Protein AF-A0A7W1AJ78-F1 (afdb_monomer)

Structure (mmCIF, N/CA/C/O backbone):
data_AF-A0A7W1AJ78-F1
#
_entry.id   AF-A0A7W1AJ78-F1
#
loop_
_atom_site.group_PDB
_atom_site.id
_atom_site.type_symbol
_atom_site.label_atom_id
_atom_site.label_alt_id
_atom_site.label_comp_id
_atom_site.label_asym_id
_atom_site.label_entity_id
_atom_site.label_seq_id
_atom_site.pdbx_PDB_ins_code
_atom_site.Cartn_x
_atom_site.Cartn_y
_atom_site.Cartn_z
_atom_site.occupancy
_atom_site.B_iso_or_equiv
_atom_site.auth_seq_id
_atom_site.auth_comp_id
_atom_site.auth_asym_id
_atom_site.auth_atom_id
_atom_site.pdbx_PDB_model_num
ATOM 1 N N . THR A 1 1 ? 7.512 -18.074 -8.100 1.00 78.12 1 THR A N 1
ATOM 2 C CA . THR A 1 1 ? 8.009 -16.752 -8.538 1.00 78.12 1 THR A CA 1
ATOM 3 C C . THR A 1 1 ? 7.103 -15.709 -7.925 1.00 78.12 1 THR A C 1
ATOM 5 O O . THR A 1 1 ? 5.966 -16.051 -7.649 1.00 78.12 1 THR A O 1
ATOM 8 N N . THR A 1 2 ? 7.621 -14.518 -7.639 1.00 89.88 2 THR A N 1
ATOM 9 C CA . THR A 1 2 ? 6.901 -13.396 -7.020 1.00 89.88 2 THR A CA 1
ATOM 10 C C . THR A 1 2 ? 6.863 -12.200 -7.980 1.00 89.88 2 THR A C 1
ATOM 12 O O . THR A 1 2 ? 7.619 -12.184 -8.961 1.00 89.88 2 THR A O 1
ATOM 15 N N . LEU A 1 3 ? 5.978 -11.237 -7.741 1.00 92.62 3 LEU A N 1
ATOM 16 C CA . LEU A 1 3 ? 5.822 -10.007 -8.510 1.00 92.62 3 LEU A CA 1
ATOM 17 C C . LEU A 1 3 ? 6.475 -8.816 -7.798 1.00 92.62 3 LEU A C 1
ATOM 19 O O . LEU A 1 3 ? 6.462 -8.721 -6.571 1.00 92.62 3 LEU A O 1
ATOM 23 N N . SER A 1 4 ? 6.980 -7.849 -8.570 1.00 91.38 4 SER A N 1
ATOM 24 C CA . SER A 1 4 ? 7.170 -6.497 -8.032 1.00 91.38 4 SER A CA 1
ATOM 25 C C . SER A 1 4 ? 5.816 -5.902 -7.625 1.00 91.38 4 SER A C 1
ATOM 27 O O . SER A 1 4 ? 4.767 -6.309 -8.122 1.00 91.38 4 SER A O 1
ATOM 29 N N . TRP A 1 5 ? 5.817 -4.897 -6.748 1.00 88.50 5 TRP A N 1
ATOM 30 C CA . TRP A 1 5 ? 4.584 -4.292 -6.222 1.00 88.50 5 TRP A CA 1
ATOM 31 C C . TRP A 1 5 ? 3.672 -3.672 -7.301 1.00 88.50 5 TRP A C 1
ATOM 33 O O . TRP A 1 5 ? 2.467 -3.547 -7.109 1.00 88.50 5 TRP A O 1
ATOM 43 N N . ASP A 1 6 ? 4.228 -3.298 -8.451 1.00 89.81 6 ASP A N 1
ATOM 44 C CA . ASP A 1 6 ? 3.511 -2.794 -9.630 1.00 89.81 6 ASP A CA 1
ATOM 45 C C . ASP A 1 6 ? 3.337 -3.854 -10.734 1.00 89.81 6 ASP A C 1
ATOM 47 O O . ASP A 1 6 ? 2.937 -3.539 -11.856 1.00 89.81 6 ASP A O 1
ATOM 51 N N . ALA A 1 7 ? 3.680 -5.110 -10.428 1.00 91.88 7 ALA A N 1
ATOM 52 C CA . ALA A 1 7 ? 3.674 -6.272 -11.314 1.00 91.88 7 ALA A CA 1
ATOM 53 C C . ALA A 1 7 ? 4.441 -6.105 -12.636 1.00 91.88 7 ALA A C 1
ATOM 55 O O . ALA A 1 7 ? 4.260 -6.902 -13.571 1.00 91.88 7 ALA A O 1
ATOM 56 N N . SER A 1 8 ? 5.295 -5.083 -12.712 1.00 91.00 8 SER A N 1
ATOM 57 C CA . SER A 1 8 ? 6.104 -4.790 -13.887 1.00 91.00 8 SER A CA 1
ATOM 58 C C . SER A 1 8 ? 7.299 -5.729 -14.040 1.00 91.00 8 SER A C 1
ATOM 60 O O . SER A 1 8 ? 7.863 -5.840 -15.125 1.00 91.00 8 SER A O 1
ATOM 62 N N . GLN A 1 9 ? 7.634 -6.466 -12.983 1.00 90.00 9 GLN A N 1
ATOM 63 C CA . GLN A 1 9 ? 8.657 -7.503 -12.961 1.00 90.00 9 GLN A CA 1
ATOM 64 C C . GLN A 1 9 ? 8.113 -8.772 -12.303 1.00 90.00 9 GLN A C 1
ATOM 66 O O . GLN A 1 9 ? 7.163 -8.744 -11.511 1.00 90.00 9 GLN A O 1
ATOM 71 N N . GLN A 1 10 ? 8.712 -9.909 -12.652 1.00 90.88 10 GLN A N 1
ATOM 72 C CA . GLN A 1 10 ? 8.381 -11.206 -12.074 1.00 90.88 10 GLN A CA 1
ATOM 73 C C . GLN A 1 10 ? 9.622 -12.089 -12.016 1.00 90.88 10 GLN A C 1
ATOM 75 O O . GLN A 1 10 ? 10.324 -12.262 -13.011 1.00 90.88 10 GLN A O 1
ATOM 80 N N . GLY A 1 11 ? 9.847 -12.729 -10.875 1.00 90.50 11 GLY A N 1
ATOM 81 C CA . GLY A 1 11 ? 11.012 -13.582 -10.710 1.00 90.50 11 GLY A CA 1
ATOM 82 C C . GLY A 1 11 ? 11.130 -14.161 -9.312 1.00 90.50 11 GLY A C 1
ATOM 83 O O . GLY A 1 11 ? 10.217 -14.046 -8.496 1.00 90.50 11 GLY A O 1
ATOM 84 N N . PRO A 1 12 ? 12.219 -14.869 -9.016 1.00 91.31 12 PRO A N 1
ATOM 85 C CA . PRO A 1 12 ? 12.582 -15.140 -7.637 1.00 91.31 12 PRO A CA 1
ATOM 86 C C . PRO A 1 12 ? 13.018 -13.826 -6.945 1.00 91.31 12 PRO A C 1
ATOM 88 O O . PRO A 1 12 ? 13.466 -12.883 -7.595 1.00 91.31 12 PRO A O 1
ATOM 91 N N . ILE A 1 13 ? 12.831 -13.732 -5.624 1.00 90.25 13 ILE A N 1
ATOM 92 C CA . ILE A 1 13 ? 13.063 -12.494 -4.846 1.00 90.25 13 ILE A CA 1
ATOM 93 C C . ILE A 1 13 ? 14.510 -11.978 -4.927 1.00 90.25 13 ILE A C 1
ATOM 95 O O . ILE A 1 13 ? 14.740 -10.782 -4.829 1.00 90.25 13 ILE A O 1
ATOM 99 N N . ASP A 1 14 ? 15.484 -12.863 -5.130 1.00 92.19 14 ASP A N 1
ATOM 100 C CA . ASP A 1 14 ? 16.887 -12.510 -5.359 1.00 92.19 14 ASP A CA 1
ATOM 101 C C . ASP A 1 14 ? 17.083 -11.691 -6.640 1.00 92.19 14 ASP A C 1
ATOM 103 O O . ASP A 1 14 ? 17.902 -10.778 -6.640 1.00 92.19 14 ASP A O 1
ATOM 107 N N . LEU A 1 15 ? 16.308 -11.963 -7.693 1.00 90.25 15 LEU A N 1
ATOM 108 C CA . LEU A 1 15 ? 16.315 -11.158 -8.914 1.00 90.25 15 LEU A CA 1
ATOM 109 C C . LEU A 1 15 ? 15.597 -9.819 -8.712 1.00 90.25 15 LEU A C 1
ATOM 111 O O . LEU A 1 15 ? 16.158 -8.786 -9.059 1.00 90.25 15 LEU A O 1
ATOM 115 N N . LEU A 1 16 ? 14.416 -9.812 -8.085 1.00 91.94 16 LEU A N 1
ATOM 116 C CA . LEU A 1 16 ? 13.680 -8.560 -7.839 1.00 91.94 16 LEU A CA 1
ATOM 117 C C . LEU A 1 16 ? 14.477 -7.576 -6.969 1.00 91.94 16 LEU A C 1
ATOM 119 O O . LEU A 1 16 ? 14.416 -6.366 -7.164 1.00 91.94 16 LEU A O 1
ATOM 123 N N . VAL A 1 17 ? 15.255 -8.096 -6.020 1.00 92.19 17 VAL A N 1
ATOM 124 C CA . VAL A 1 17 ? 16.180 -7.302 -5.206 1.00 92.19 17 VAL A CA 1
ATOM 125 C C . VAL A 1 17 ? 17.282 -6.662 -6.058 1.00 92.19 17 VAL A C 1
ATOM 127 O O . VAL A 1 17 ? 17.593 -5.489 -5.871 1.00 92.19 17 VAL A O 1
ATOM 130 N N . VAL A 1 18 ? 17.868 -7.405 -6.999 1.00 92.56 18 VAL A N 1
ATOM 131 C CA . VAL A 1 18 ? 18.884 -6.870 -7.920 1.00 92.56 18 VAL A CA 1
ATOM 132 C C . VAL A 1 18 ? 18.285 -5.782 -8.815 1.00 92.56 18 VAL A C 1
ATOM 134 O O . VAL A 1 18 ? 18.902 -4.740 -9.027 1.00 92.56 18 VAL A O 1
ATOM 137 N N . GLU A 1 19 ? 17.070 -5.993 -9.317 1.00 89.44 19 GLU A N 1
ATOM 138 C CA . GLU A 1 19 ? 16.372 -5.001 -10.137 1.00 89.44 19 GLU A CA 1
ATOM 139 C C . GLU A 1 19 ? 16.054 -3.722 -9.349 1.00 89.44 19 GLU A C 1
ATOM 141 O O . GLU A 1 19 ? 16.226 -2.620 -9.875 1.00 89.44 19 GLU A O 1
ATOM 146 N N . ALA A 1 20 ? 15.649 -3.847 -8.081 1.00 90.25 20 ALA A N 1
ATOM 147 C CA . ALA A 1 20 ? 15.437 -2.707 -7.193 1.00 90.25 20 ALA A CA 1
ATOM 148 C C . ALA A 1 20 ? 16.734 -1.912 -6.956 1.00 90.25 20 ALA A C 1
ATOM 150 O O . ALA A 1 20 ? 16.714 -0.681 -6.995 1.00 90.25 20 ALA A O 1
ATOM 151 N N . ASP A 1 21 ? 17.866 -2.596 -6.785 1.00 92.62 21 ASP A N 1
ATOM 152 C CA . ASP A 1 21 ? 19.184 -1.967 -6.666 1.00 92.62 21 ASP A CA 1
ATOM 153 C C . ASP A 1 21 ? 19.554 -1.183 -7.936 1.00 92.62 21 ASP A C 1
ATOM 155 O O . ASP A 1 21 ? 20.010 -0.040 -7.850 1.00 92.62 21 ASP A O 1
ATOM 159 N N . ILE A 1 22 ? 19.311 -1.752 -9.122 1.00 90.69 22 ILE A N 1
ATOM 160 C CA . ILE A 1 22 ? 19.529 -1.060 -10.404 1.00 90.69 22 ILE A CA 1
ATOM 161 C C . ILE A 1 22 ? 18.641 0.186 -10.495 1.00 90.69 22 ILE A C 1
ATOM 163 O O . ILE A 1 22 ? 19.125 1.261 -10.852 1.00 90.69 22 ILE A O 1
ATOM 167 N N . ALA A 1 23 ? 17.363 0.074 -10.119 1.00 86.31 23 ALA A N 1
ATOM 168 C CA . ALA A 1 23 ? 16.440 1.208 -10.086 1.00 86.31 23 ALA A CA 1
ATOM 169 C C . ALA A 1 23 ? 16.883 2.300 -9.092 1.00 86.31 23 ALA A C 1
ATOM 171 O O . ALA A 1 23 ? 16.665 3.485 -9.343 1.00 86.31 23 ALA A O 1
ATOM 172 N N . ALA A 1 24 ? 17.555 1.919 -8.002 1.00 89.62 24 ALA A N 1
ATOM 173 C CA . ALA A 1 24 ? 18.171 2.828 -7.036 1.00 89.62 24 ALA A CA 1
ATOM 174 C C . ALA A 1 24 ? 19.546 3.377 -7.481 1.00 89.62 24 ALA A C 1
ATOM 176 O O . ALA A 1 24 ? 20.160 4.163 -6.758 1.00 89.62 24 ALA A O 1
ATOM 177 N N . GLY A 1 25 ? 20.029 3.005 -8.672 1.00 91.50 25 GLY A N 1
ATOM 178 C CA . GLY A 1 25 ? 21.251 3.534 -9.282 1.00 91.50 25 GLY A CA 1
ATOM 179 C C . GLY A 1 25 ? 22.499 2.664 -9.110 1.00 91.50 25 GLY A C 1
ATOM 180 O O . GLY A 1 25 ? 23.604 3.114 -9.432 1.00 91.50 25 GLY A O 1
ATOM 181 N N . VAL A 1 26 ? 22.370 1.425 -8.624 1.00 93.75 26 VAL A N 1
ATOM 182 C CA . VAL A 1 26 ? 23.490 0.475 -8.592 1.00 93.75 26 VAL A CA 1
ATOM 183 C C . VAL A 1 26 ? 23.889 0.104 -10.020 1.00 93.75 26 VAL A C 1
ATOM 185 O O . VAL A 1 26 ? 23.066 -0.249 -10.861 1.00 93.75 26 VAL A O 1
ATOM 188 N N . ARG A 1 27 ? 25.193 0.171 -10.300 1.00 93.12 27 ARG A N 1
ATOM 189 C CA . ARG A 1 27 ? 25.747 -0.176 -11.613 1.00 93.12 27 ARG A CA 1
ATOM 190 C C . ARG A 1 27 ? 25.873 -1.685 -11.783 1.00 93.12 27 ARG A C 1
ATOM 192 O O . ARG A 1 27 ? 26.334 -2.380 -10.876 1.00 93.12 27 ARG A O 1
ATOM 199 N N . ILE A 1 28 ? 25.577 -2.172 -12.981 1.00 92.56 28 ILE A N 1
ATOM 200 C CA . ILE A 1 28 ? 25.594 -3.603 -13.309 1.00 92.56 28 ILE A CA 1
ATOM 201 C C . ILE A 1 28 ? 26.990 -4.213 -13.121 1.00 92.56 28 ILE A C 1
ATOM 203 O O . ILE A 1 28 ? 27.117 -5.309 -12.585 1.00 92.56 28 ILE A O 1
ATOM 207 N N . GLU A 1 29 ? 28.065 -3.488 -13.447 1.00 93.75 29 GLU A N 1
ATOM 208 C CA . GLU A 1 29 ? 29.439 -3.979 -13.255 1.00 93.75 29 GLU A CA 1
ATOM 209 C C . GLU A 1 29 ? 29.782 -4.211 -11.778 1.00 93.75 29 GLU A C 1
ATOM 211 O O . GLU A 1 29 ? 30.695 -4.976 -11.457 1.00 93.75 29 GLU A O 1
ATOM 216 N N . TRP A 1 30 ? 29.093 -3.521 -10.863 1.00 95.44 30 TRP A N 1
ATOM 217 C CA . TRP A 1 30 ? 29.239 -3.779 -9.438 1.00 95.44 30 TRP A CA 1
ATOM 218 C C . TRP A 1 30 ? 28.555 -5.095 -9.066 1.00 95.44 30 TRP A C 1
ATOM 220 O O . TRP A 1 30 ? 29.181 -5.912 -8.396 1.00 95.44 30 TRP A O 1
ATOM 230 N N . LEU A 1 31 ? 27.336 -5.342 -9.553 1.00 93.75 31 LEU A N 1
ATOM 231 C CA . LEU A 1 31 ? 26.589 -6.581 -9.299 1.00 93.75 31 LEU A CA 1
ATOM 232 C C . LEU A 1 31 ? 27.329 -7.819 -9.823 1.00 93.75 31 LEU A C 1
ATOM 234 O O . LEU A 1 31 ? 27.406 -8.828 -9.129 1.00 93.75 31 LEU A O 1
ATOM 238 N N . GLU A 1 32 ? 27.989 -7.715 -10.978 1.00 92.88 32 GLU A N 1
ATOM 239 C CA . GLU A 1 32 ? 28.826 -8.796 -11.522 1.00 92.88 32 GLU A CA 1
ATOM 240 C C . GLU A 1 32 ? 30.003 -9.174 -10.619 1.00 92.88 32 GLU A C 1
ATOM 242 O O . GLU A 1 32 ? 30.406 -10.336 -10.557 1.00 92.88 32 GLU A O 1
ATOM 247 N N . LYS A 1 33 ? 30.558 -8.196 -9.898 1.00 96.56 33 LYS A N 1
ATOM 248 C CA . LYS A 1 33 ? 31.624 -8.421 -8.913 1.00 96.56 33 LYS A CA 1
ATOM 249 C C . LYS A 1 33 ? 31.083 -8.893 -7.560 1.00 96.56 33 LYS A C 1
ATOM 251 O O . LYS A 1 33 ? 31.868 -9.353 -6.734 1.00 96.56 33 LYS A O 1
ATOM 256 N N . HIS A 1 34 ? 29.771 -8.799 -7.340 1.00 96.12 34 HIS A N 1
ATOM 257 C CA . HIS A 1 34 ? 29.090 -9.149 -6.092 1.00 96.12 34 HIS A CA 1
ATOM 258 C C . HIS A 1 34 ? 27.891 -10.075 -6.362 1.00 96.12 34 HIS A C 1
ATOM 260 O O . HIS A 1 34 ? 26.761 -9.747 -5.993 1.00 96.12 34 HIS A O 1
ATOM 266 N N . PRO A 1 35 ? 28.113 -11.270 -6.948 1.00 93.75 35 PRO A N 1
ATOM 267 C CA . PRO A 1 35 ? 27.035 -12.151 -7.416 1.00 93.75 35 PRO A CA 1
ATOM 268 C C . PRO A 1 35 ? 26.118 -12.665 -6.294 1.00 93.75 35 PRO A C 1
ATOM 270 O O . PRO A 1 35 ? 25.045 -13.200 -6.558 1.00 93.75 35 PRO A O 1
ATOM 273 N N . PHE A 1 36 ? 26.526 -12.510 -5.032 1.00 95.81 36 PHE A N 1
ATOM 274 C CA . PHE A 1 36 ? 25.739 -12.904 -3.869 1.00 95.81 36 PHE A CA 1
ATOM 275 C C . PHE A 1 36 ? 24.873 -11.783 -3.291 1.00 95.81 36 PHE A C 1
ATOM 277 O O . PHE A 1 36 ? 24.168 -12.060 -2.324 1.00 95.81 36 PHE A O 1
ATOM 284 N N . GLN A 1 37 ? 24.887 -10.559 -3.835 1.00 94.75 37 GLN A N 1
ATOM 285 C CA . GLN A 1 37 ? 24.040 -9.465 -3.335 1.00 94.75 37 GLN A CA 1
ATOM 286 C C . GLN A 1 37 ? 22.559 -9.890 -3.314 1.00 94.75 37 GLN A C 1
ATOM 288 O O . GLN A 1 37 ? 21.950 -9.924 -2.242 1.00 94.75 37 GLN A O 1
ATOM 293 N N . GLY A 1 38 ? 22.027 -10.327 -4.458 1.00 94.06 38 GLY A N 1
ATOM 294 C CA . GLY A 1 38 ? 20.620 -10.704 -4.608 1.00 94.06 38 GLY A CA 1
ATOM 295 C C . GLY A 1 38 ? 20.250 -11.909 -3.747 1.00 94.06 38 GLY A C 1
ATOM 296 O O . GLY A 1 38 ? 19.332 -11.815 -2.930 1.00 94.06 38 GLY A O 1
ATOM 297 N N . PRO A 1 39 ? 20.991 -13.031 -3.839 1.00 94.94 39 PRO A N 1
ATOM 298 C CA . PRO A 1 39 ? 20.743 -14.203 -3.006 1.00 94.94 39 PRO A CA 1
ATOM 299 C C . PRO A 1 39 ? 20.831 -13.932 -1.500 1.00 94.94 39 PRO A C 1
ATOM 301 O O . PRO A 1 39 ? 20.001 -14.448 -0.750 1.00 94.94 39 PRO A O 1
ATOM 304 N N . SER A 1 40 ? 21.796 -13.121 -1.046 1.00 95.38 40 SER A N 1
ATOM 305 C CA . SER A 1 40 ? 21.988 -12.835 0.384 1.00 95.38 40 SER A CA 1
ATOM 306 C C . SER A 1 40 ? 20.843 -11.997 0.940 1.00 95.38 40 SER A C 1
ATOM 308 O O . SER A 1 40 ? 20.244 -12.367 1.951 1.00 95.38 40 SER A O 1
ATOM 310 N N . LEU A 1 41 ? 20.488 -10.904 0.260 1.00 94.00 41 LEU A N 1
ATOM 311 C CA . LEU A 1 41 ? 19.384 -10.053 0.692 1.00 94.00 41 LEU A CA 1
ATOM 312 C C . LEU A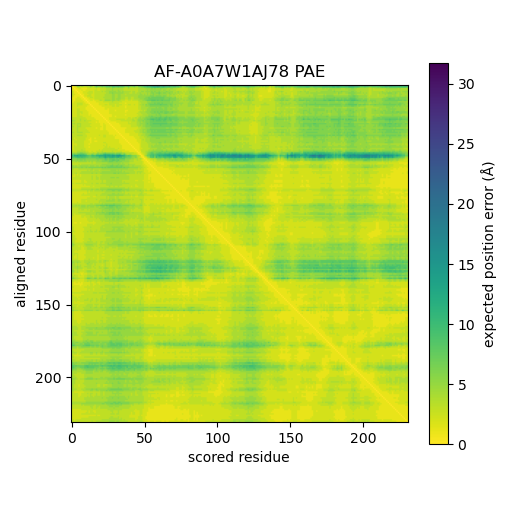 1 41 ? 18.034 -10.765 0.511 1.00 94.00 41 LEU A C 1
ATOM 314 O O . LEU A 1 41 ? 17.207 -10.743 1.416 1.00 94.00 41 LEU A O 1
ATOM 318 N N . GLY A 1 42 ? 17.837 -11.518 -0.572 1.00 93.25 42 GLY A N 1
ATOM 319 C CA . GLY A 1 42 ? 16.657 -12.365 -0.744 1.00 93.25 42 GLY A CA 1
ATOM 320 C C . GLY A 1 42 ? 16.515 -13.433 0.351 1.00 93.25 42 GLY A C 1
ATOM 321 O O . GLY A 1 42 ? 15.407 -13.726 0.795 1.00 93.25 42 GLY A O 1
ATOM 322 N N . ALA A 1 43 ? 17.615 -14.030 0.825 1.00 93.38 43 ALA A N 1
ATOM 323 C CA . ALA A 1 43 ? 17.593 -14.964 1.954 1.00 93.38 43 ALA A CA 1
ATOM 324 C C . ALA A 1 43 ? 17.259 -14.273 3.283 1.00 93.38 43 ALA A C 1
ATOM 326 O O . ALA A 1 43 ? 16.529 -14.849 4.090 1.00 93.38 43 ALA A O 1
ATOM 327 N N . TYR A 1 44 ? 17.748 -13.048 3.484 1.00 92.81 44 TYR A N 1
ATOM 328 C CA . TYR A 1 44 ? 17.397 -12.218 4.633 1.00 92.81 44 TYR A CA 1
ATOM 329 C C . TYR A 1 44 ? 15.908 -11.834 4.631 1.00 92.81 44 TYR A C 1
ATOM 331 O O . TYR A 1 44 ? 15.227 -12.045 5.627 1.00 92.81 44 TYR A O 1
ATOM 339 N N . LEU A 1 45 ? 15.368 -11.371 3.499 1.00 90.31 45 LEU A N 1
ATOM 340 C CA . LEU A 1 45 ? 13.961 -10.959 3.371 1.00 90.31 45 LEU A CA 1
ATOM 341 C C . LEU A 1 45 ? 12.957 -12.116 3.513 1.00 90.31 45 LEU A C 1
ATOM 343 O O . LEU A 1 45 ? 11.789 -11.882 3.799 1.00 90.31 45 LEU A O 1
ATOM 347 N N . ARG A 1 46 ? 13.396 -13.366 3.320 1.00 88.56 46 ARG A N 1
ATOM 348 C CA . ARG A 1 46 ? 12.573 -14.570 3.543 1.00 88.56 46 ARG A CA 1
ATOM 349 C C . ARG A 1 46 ? 12.591 -15.071 4.985 1.00 88.56 46 ARG A C 1
ATOM 351 O O . ARG A 1 46 ? 11.909 -16.054 5.281 1.00 88.56 46 ARG A O 1
ATOM 358 N N . GLN A 1 47 ? 13.386 -14.464 5.866 1.00 87.81 47 GLN A N 1
ATOM 359 C CA . GLN A 1 47 ? 13.320 -14.801 7.284 1.00 87.81 47 GLN A CA 1
ATOM 360 C C . GLN A 1 47 ? 11.916 -14.486 7.820 1.00 87.81 47 GLN A C 1
ATOM 362 O O . GLN A 1 47 ? 11.285 -13.539 7.349 1.00 87.81 47 GLN A O 1
ATOM 367 N N . PRO A 1 48 ? 11.398 -15.269 8.783 1.00 80.44 48 PRO A N 1
ATOM 368 C CA . PRO A 1 48 ? 10.095 -14.995 9.369 1.00 80.44 48 PRO A CA 1
ATOM 369 C C . PRO A 1 48 ? 10.031 -13.568 9.920 1.00 80.44 48 PRO A C 1
ATOM 371 O O . PRO A 1 48 ? 10.861 -13.189 10.746 1.00 80.44 48 PRO A O 1
ATOM 374 N N . ASP A 1 49 ? 9.030 -12.805 9.481 1.00 76.06 49 ASP A N 1
ATOM 375 C CA . ASP A 1 49 ? 8.809 -11.446 9.971 1.00 76.06 49 ASP A CA 1
ATOM 376 C C . ASP A 1 49 ? 8.502 -11.508 11.481 1.00 76.06 49 ASP A C 1
ATOM 378 O O . ASP A 1 49 ? 7.633 -12.305 11.891 1.00 76.06 49 ASP A O 1
ATOM 382 N N . PRO A 1 50 ? 9.197 -10.738 12.343 1.00 82.75 50 PRO A N 1
ATOM 383 C CA . PRO A 1 50 ? 8.717 -10.518 13.698 1.00 82.75 50 PRO A CA 1
ATOM 384 C C . PRO A 1 50 ? 7.270 -10.015 13.633 1.00 82.75 50 PRO A C 1
ATOM 386 O O . PRO A 1 50 ? 6.951 -9.102 12.881 1.00 82.75 50 PRO A O 1
ATOM 389 N N . ARG A 1 51 ? 6.375 -10.618 14.421 1.00 87.88 51 ARG A N 1
ATOM 390 C CA . ARG A 1 51 ? 4.962 -10.212 14.519 1.00 87.88 51 ARG A CA 1
ATOM 391 C C . ARG A 1 51 ? 4.714 -9.549 15.870 1.00 87.88 51 ARG A C 1
ATOM 393 O O . ARG A 1 51 ? 4.192 -10.205 16.776 1.00 87.88 51 ARG A O 1
ATOM 400 N N . PRO A 1 52 ? 5.201 -8.308 16.078 1.00 91.69 52 PRO A N 1
ATOM 401 C CA . PRO A 1 52 ? 4.925 -7.595 17.310 1.00 91.69 52 PRO A CA 1
ATOM 402 C C . PRO A 1 52 ? 3.414 -7.359 17.421 1.00 91.69 52 PRO A C 1
ATOM 404 O O . PRO A 1 52 ? 2.778 -6.974 16.437 1.00 91.69 52 PRO A O 1
ATOM 407 N N . PRO A 1 53 ? 2.820 -7.565 18.605 1.00 93.50 53 PRO A N 1
ATOM 408 C CA . PRO A 1 53 ? 1.424 -7.221 18.795 1.00 93.50 53 PRO A CA 1
ATOM 409 C C . PRO A 1 53 ? 1.250 -5.709 18.648 1.00 93.50 53 PRO A C 1
ATOM 411 O O . PRO A 1 53 ? 2.145 -4.933 18.998 1.00 93.50 53 PRO A O 1
ATOM 414 N N . PHE A 1 54 ? 0.070 -5.290 18.196 1.00 96.62 54 PHE A N 1
ATOM 415 C CA . PHE A 1 54 ? -0.326 -3.892 18.277 1.00 96.62 54 PHE A CA 1
ATOM 416 C C . PHE A 1 54 ? -0.163 -3.387 19.726 1.00 96.62 54 PHE A C 1
ATOM 418 O O . PHE A 1 54 ? -0.635 -4.047 20.657 1.00 96.62 54 PHE A O 1
ATOM 425 N N . PRO A 1 55 ? 0.516 -2.246 19.949 1.00 96.56 55 PRO A N 1
ATOM 426 C CA . PRO A 1 55 ? 0.904 -1.806 21.289 1.00 96.56 55 PRO A CA 1
ATOM 427 C C . PRO A 1 55 ? -0.250 -1.167 22.078 1.00 96.56 55 PRO A C 1
ATOM 429 O O . PRO A 1 55 ? -0.103 -0.908 23.271 1.00 96.56 55 PRO A O 1
ATOM 432 N N . GLY A 1 56 ? -1.384 -0.891 21.428 1.00 96.06 56 GLY A N 1
ATOM 433 C CA . GLY A 1 56 ? -2.599 -0.394 22.070 1.00 96.06 56 GLY A CA 1
ATOM 434 C C . GLY A 1 56 ? -3.577 -1.503 22.468 1.00 96.06 56 GLY A C 1
ATOM 435 O O . GLY A 1 56 ? -3.347 -2.694 22.259 1.00 96.06 56 GLY A O 1
ATOM 436 N N . ALA A 1 57 ? -4.715 -1.100 23.033 1.00 96.94 57 ALA A N 1
ATOM 437 C CA . ALA A 1 57 ? -5.807 -2.024 23.318 1.00 96.94 57 ALA A CA 1
ATOM 438 C C . ALA A 1 57 ? -6.476 -2.511 22.021 1.00 96.94 57 ALA A C 1
ATOM 440 O O . ALA A 1 57 ? -6.621 -1.746 21.066 1.00 96.94 57 ALA A O 1
ATOM 441 N N . ILE A 1 58 ? -6.916 -3.772 22.026 1.00 97.81 58 ILE A N 1
ATOM 442 C CA . ILE A 1 58 ? -7.731 -4.371 20.964 1.00 97.81 58 ILE A CA 1
ATOM 443 C C . ILE A 1 58 ? -9.037 -4.863 21.583 1.00 97.81 58 ILE A C 1
ATOM 445 O O . ILE A 1 58 ? -9.030 -5.733 22.461 1.00 97.81 58 ILE A O 1
ATOM 449 N N . ASP A 1 59 ? -10.161 -4.358 21.091 1.00 98.31 59 ASP A N 1
ATOM 450 C CA . ASP A 1 59 ? -11.482 -4.916 21.351 1.00 98.31 59 ASP A CA 1
ATOM 451 C C . ASP A 1 59 ? -11.652 -6.200 20.530 1.00 98.31 59 ASP A C 1
ATOM 453 O O . ASP A 1 59 ? -11.946 -6.188 19.333 1.00 98.31 59 ASP A O 1
ATOM 457 N N . ARG A 1 60 ? -11.460 -7.345 21.193 1.00 97.88 60 ARG A N 1
ATOM 458 C CA . ARG A 1 60 ? -11.524 -8.666 20.553 1.00 97.88 60 ARG A CA 1
ATOM 459 C C . ARG A 1 60 ? -12.891 -8.967 19.941 1.00 97.88 60 ARG A C 1
ATOM 461 O O . ARG A 1 60 ? -12.944 -9.576 18.879 1.00 97.88 60 ARG A O 1
ATOM 468 N N . THR A 1 61 ? -13.979 -8.489 20.547 1.00 98.50 61 THR A N 1
ATOM 469 C CA . THR A 1 61 ? -15.331 -8.723 20.015 1.00 98.50 61 THR A CA 1
ATOM 470 C C . THR A 1 61 ? -15.534 -7.953 18.710 1.00 98.50 61 THR A C 1
ATOM 472 O O . THR A 1 61 ? -16.091 -8.482 17.745 1.00 98.50 61 THR A O 1
ATOM 475 N N . LYS A 1 62 ? -15.055 -6.705 18.644 1.00 98.62 62 LYS A N 1
ATOM 476 C CA . LYS A 1 62 ? -15.064 -5.925 17.400 1.00 98.62 62 LYS A CA 1
ATOM 477 C C . LYS A 1 62 ? -14.127 -6.514 16.351 1.00 98.62 62 LYS A C 1
ATOM 479 O O . LYS A 1 62 ? -14.555 -6.639 15.209 1.00 98.62 62 LYS A O 1
ATOM 484 N N . ALA A 1 63 ? -12.919 -6.932 16.728 1.00 98.50 63 ALA A N 1
ATOM 485 C CA . ALA A 1 63 ? -11.967 -7.561 15.813 1.00 98.50 63 ALA A CA 1
ATOM 486 C C . ALA A 1 63 ? -12.522 -8.859 15.197 1.00 98.50 63 ALA A C 1
ATOM 488 O O . ALA A 1 63 ? -12.391 -9.077 13.997 1.00 98.50 63 ALA A O 1
ATOM 489 N N . GLU A 1 64 ? -13.216 -9.700 15.969 1.00 98.38 64 GLU A N 1
ATOM 490 C CA . GLU A 1 64 ? -13.869 -10.910 15.445 1.00 98.38 64 GLU A CA 1
ATOM 491 C C . GLU A 1 64 ? -14.985 -10.592 14.440 1.00 98.38 64 GLU A C 1
ATOM 493 O O . GLU A 1 64 ? -15.138 -11.283 13.430 1.00 98.38 64 GLU A O 1
ATOM 498 N N . ARG A 1 65 ? -15.769 -9.534 14.686 1.00 98.62 65 ARG A N 1
ATOM 499 C CA . ARG A 1 65 ? -16.770 -9.046 13.724 1.00 98.62 65 ARG A CA 1
ATOM 500 C C . ARG A 1 65 ? -16.105 -8.459 12.480 1.00 98.62 65 ARG A C 1
ATOM 502 O O . ARG A 1 65 ? -16.533 -8.761 11.371 1.00 98.62 65 ARG A O 1
ATOM 509 N N . GLY A 1 66 ? -15.047 -7.677 12.671 1.00 98.62 66 GLY A N 1
ATOM 510 C CA . GLY A 1 66 ? -14.229 -7.096 11.614 1.00 98.62 66 GLY A CA 1
ATOM 511 C C . GLY A 1 66 ? -13.614 -8.143 10.705 1.00 98.62 66 GLY A C 1
ATOM 512 O O . GLY A 1 66 ? -13.661 -7.985 9.491 1.00 98.62 66 GLY A O 1
ATOM 513 N N . LYS A 1 67 ? -13.138 -9.257 11.271 1.00 98.50 67 LYS A N 1
ATOM 514 C CA . LYS A 1 67 ? -12.630 -10.391 10.499 1.00 98.50 67 LYS A CA 1
ATOM 515 C C . LYS A 1 67 ? -13.680 -10.925 9.527 1.00 98.50 67 LYS A C 1
ATOM 517 O O . LYS A 1 67 ? -13.366 -11.168 8.372 1.00 98.50 67 LYS A O 1
ATOM 522 N N . LYS A 1 68 ? -14.933 -11.083 9.968 1.00 98.44 68 LYS A N 1
ATOM 523 C CA . LYS A 1 68 ? -16.009 -11.584 9.094 1.00 98.44 68 LYS A CA 1
ATOM 524 C C . LYS A 1 68 ? -16.268 -10.648 7.913 1.00 98.44 68 LYS A C 1
ATOM 526 O O . LYS A 1 68 ? -16.521 -11.134 6.821 1.00 98.44 68 LYS A O 1
ATOM 531 N N . LEU A 1 69 ? -16.202 -9.334 8.132 1.00 98.50 69 LEU A N 1
ATOM 532 C CA . LEU A 1 69 ? -16.331 -8.338 7.062 1.00 98.50 69 LEU A CA 1
ATOM 533 C C . LEU A 1 69 ? -15.102 -8.343 6.141 1.00 98.50 69 LEU A C 1
ATOM 535 O O . LEU A 1 69 ? -15.242 -8.309 4.923 1.00 98.50 69 LEU A O 1
ATOM 539 N N . PHE A 1 70 ? -13.901 -8.456 6.712 1.00 98.62 70 PHE A N 1
ATOM 540 C CA . PHE A 1 70 ? -12.656 -8.585 5.959 1.00 98.62 70 PHE A CA 1
ATOM 541 C C . PHE A 1 70 ? -12.680 -9.807 5.033 1.00 98.62 70 PHE A C 1
ATOM 543 O O . PHE A 1 70 ? -12.369 -9.684 3.852 1.00 98.62 70 PHE A O 1
ATOM 550 N N . ASP A 1 71 ? -13.098 -10.966 5.545 1.00 98.06 71 ASP A N 1
ATOM 551 C CA . ASP A 1 71 ? -13.174 -12.214 4.780 1.00 98.06 71 ASP A CA 1
ATOM 552 C C . ASP A 1 71 ? -14.187 -12.132 3.616 1.00 98.06 71 ASP A C 1
ATOM 554 O O . ASP A 1 71 ? -14.074 -12.888 2.659 1.00 98.06 71 ASP A O 1
ATOM 558 N N . GLN A 1 72 ? -15.173 -11.226 3.673 1.00 96.94 72 GLN A N 1
ATOM 559 C CA . GLN A 1 72 ? -16.184 -11.060 2.617 1.00 96.94 72 GLN A CA 1
ATOM 560 C C . GLN A 1 72 ? -15.702 -10.238 1.418 1.00 96.94 72 GLN A C 1
ATOM 562 O O . GLN A 1 72 ? -16.234 -10.411 0.325 1.00 96.94 72 GLN A O 1
ATOM 567 N N . VAL A 1 73 ? -14.765 -9.307 1.625 1.00 96.19 73 VAL A N 1
ATOM 568 C CA . VAL A 1 73 ? -14.384 -8.310 0.607 1.00 96.19 73 VAL A CA 1
ATOM 569 C C . VAL A 1 73 ? -12.872 -8.224 0.432 1.00 96.19 73 VAL A C 1
ATOM 571 O O . VAL A 1 73 ? -12.366 -8.239 -0.684 1.00 96.19 73 VAL A O 1
ATOM 574 N N . CYS A 1 74 ? -12.129 -8.130 1.530 1.00 98.12 74 CYS A N 1
ATOM 575 C CA . CYS A 1 74 ? -10.704 -7.816 1.507 1.00 98.12 74 CYS A CA 1
ATOM 576 C C . CYS A 1 74 ? -9.834 -9.044 1.211 1.00 98.12 74 CYS A C 1
ATOM 578 O O . CYS A 1 74 ? -8.803 -8.921 0.545 1.00 98.12 74 CYS A O 1
ATOM 580 N N . ALA A 1 75 ? -10.229 -10.219 1.711 1.00 97.94 75 ALA A N 1
ATOM 581 C CA . ALA A 1 75 ? -9.435 -11.443 1.607 1.00 97.94 75 ALA A CA 1
ATOM 582 C C . ALA A 1 75 ? -9.237 -11.928 0.159 1.00 97.94 75 ALA A C 1
ATOM 584 O O . ALA A 1 75 ? -8.222 -12.550 -0.139 1.00 97.94 75 ALA A O 1
ATOM 585 N N . ASP A 1 76 ? -10.136 -11.563 -0.756 1.00 96.69 76 ASP A N 1
ATOM 586 C CA . ASP A 1 76 ? -10.068 -11.932 -2.179 1.00 96.69 76 ASP A CA 1
ATOM 587 C C . ASP A 1 76 ? -8.850 -11.325 -2.910 1.00 96.69 76 ASP A C 1
ATOM 589 O O . ASP A 1 76 ? -8.389 -11.839 -3.933 1.00 96.69 76 ASP A O 1
ATOM 593 N N . CYS A 1 77 ? -8.310 -10.225 -2.373 1.00 97.62 77 CYS A N 1
ATOM 594 C CA . CYS A 1 77 ? -7.090 -9.579 -2.861 1.00 97.62 77 CYS A CA 1
ATOM 595 C C . CYS A 1 77 ? -5.935 -9.697 -1.862 1.00 97.62 77 CYS A C 1
ATOM 597 O O . CYS A 1 77 ? -4.798 -9.899 -2.266 1.00 97.62 77 CYS A O 1
ATOM 599 N N . HIS A 1 78 ? -6.200 -9.563 -0.561 1.00 98.06 78 HIS A N 1
ATOM 600 C CA . HIS A 1 78 ? -5.158 -9.529 0.470 1.00 98.06 78 HIS A CA 1
ATOM 601 C C . HIS A 1 78 ? -4.867 -10.887 1.113 1.00 98.06 78 HIS A C 1
ATOM 603 O O . HIS A 1 78 ? -3.981 -10.970 1.963 1.00 98.06 78 HIS A O 1
ATOM 609 N N . GLY A 1 79 ? -5.583 -11.940 0.728 1.00 97.88 79 GLY A N 1
ATOM 610 C CA . GLY A 1 79 ? -5.406 -13.285 1.254 1.00 97.88 79 GLY A CA 1
ATOM 611 C C . GLY A 1 79 ? -6.050 -13.525 2.622 1.00 97.88 79 GLY A C 1
ATOM 612 O O . GLY A 1 79 ? -6.687 -12.653 3.218 1.00 97.88 79 GLY A O 1
ATOM 613 N N . HIS A 1 80 ? -5.859 -14.740 3.129 1.00 97.75 80 HIS A N 1
ATOM 614 C CA . HIS A 1 80 ? -6.401 -15.217 4.399 1.00 97.75 80 HIS 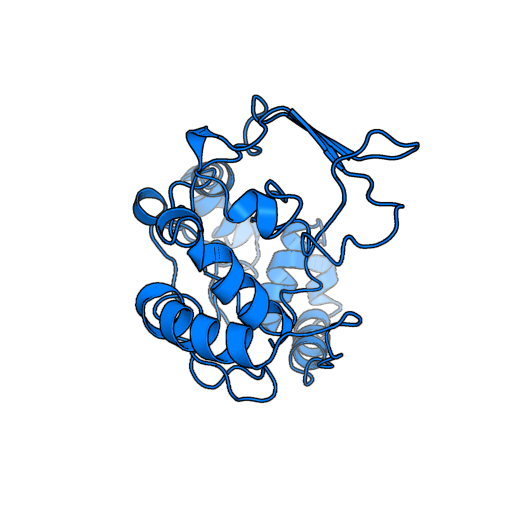A CA 1
ATOM 615 C C . HIS A 1 80 ? -5.314 -15.336 5.467 1.00 97.75 80 HIS A C 1
ATOM 617 O O . HIS A 1 80 ? -4.206 -15.806 5.202 1.00 97.75 80 HIS A O 1
ATOM 623 N N . TYR A 1 81 ? -5.661 -14.989 6.707 1.00 96.81 81 TYR A N 1
ATOM 624 C CA . TYR A 1 81 ? -4.723 -14.926 7.829 1.00 96.81 81 TYR A CA 1
ATOM 625 C C . TYR A 1 81 ? -5.111 -15.891 8.951 1.00 96.81 81 TYR A C 1
ATOM 627 O O . TYR A 1 81 ? -6.290 -16.076 9.267 1.00 96.81 81 TYR A O 1
ATOM 635 N N . ALA A 1 82 ? -4.099 -16.479 9.584 1.00 94.44 82 ALA A N 1
ATOM 636 C CA . ALA A 1 82 ? -4.233 -17.213 10.833 1.00 94.44 82 ALA A CA 1
ATOM 637 C C . ALA A 1 82 ? -4.484 -16.253 12.010 1.00 94.44 82 ALA A C 1
ATOM 639 O O . ALA A 1 82 ? -4.291 -15.043 11.910 1.00 94.44 82 ALA A O 1
ATOM 640 N N . ALA A 1 83 ? -4.883 -16.806 13.159 1.00 90.31 83 ALA A N 1
ATOM 641 C CA . ALA A 1 83 ? -5.165 -16.024 14.365 1.00 90.31 83 ALA A CA 1
ATOM 642 C C . ALA A 1 83 ? -3.942 -15.263 14.921 1.00 90.31 83 ALA A C 1
ATOM 644 O O . ALA A 1 83 ? -4.114 -14.329 15.696 1.00 90.31 83 ALA A O 1
ATOM 645 N N . ASP A 1 84 ? -2.724 -15.662 14.540 1.00 89.12 84 ASP A N 1
ATOM 646 C CA . ASP A 1 84 ? -1.462 -15.014 14.916 1.00 89.12 84 ASP A CA 1
ATOM 647 C C . ASP A 1 84 ? -0.965 -13.990 13.875 1.00 89.12 84 ASP A C 1
ATOM 649 O O . ASP A 1 84 ? 0.225 -13.674 13.858 1.00 89.12 84 ASP A O 1
ATOM 653 N N . GLY A 1 85 ? -1.840 -13.531 12.969 1.00 91.88 85 GLY A N 1
ATOM 654 C CA . GLY A 1 85 ? -1.534 -12.528 11.938 1.00 91.88 85 GLY A CA 1
ATOM 655 C C . GLY A 1 85 ? -0.723 -13.057 10.751 1.00 91.88 85 GLY A C 1
ATOM 656 O O . GLY A 1 85 ? -0.440 -12.331 9.796 1.00 91.88 85 GLY A O 1
ATOM 657 N N . ARG A 1 86 ? -0.347 -14.340 10.763 1.00 92.62 86 ARG A N 1
ATOM 658 C CA . ARG A 1 86 ? 0.419 -14.961 9.680 1.00 92.62 86 ARG A CA 1
ATOM 659 C C . ARG A 1 86 ? -0.466 -15.227 8.466 1.00 92.62 86 ARG A C 1
ATOM 661 O O . ARG A 1 86 ? -1.519 -15.851 8.594 1.00 92.62 86 ARG A O 1
ATOM 668 N N . ILE A 1 87 ? 0.005 -14.829 7.287 1.00 94.12 87 ILE A N 1
ATOM 669 C CA . ILE A 1 87 ? -0.622 -15.194 6.014 1.00 94.12 87 ILE A CA 1
ATOM 670 C C . ILE A 1 87 ? -0.660 -16.724 5.844 1.00 94.12 87 ILE A C 1
ATOM 672 O O . ILE A 1 87 ? 0.325 -17.424 6.097 1.00 94.12 87 ILE A O 1
ATOM 676 N N . VAL A 1 88 ? -1.824 -17.247 5.470 1.00 95.31 88 VAL A N 1
ATOM 677 C CA . VAL A 1 88 ? -2.081 -18.679 5.241 1.00 95.31 88 VAL A CA 1
ATOM 678 C C . VAL A 1 88 ? -2.249 -18.963 3.757 1.00 95.31 88 VAL A C 1
ATOM 680 O O . VAL A 1 88 ? -1.759 -19.981 3.278 1.00 95.31 88 VAL A O 1
ATOM 683 N N . ASP A 1 89 ? -2.921 -18.062 3.051 1.00 95.69 89 ASP A N 1
ATOM 684 C CA . ASP A 1 89 ? -3.251 -18.192 1.639 1.00 95.69 89 ASP A CA 1
ATOM 685 C C . ASP A 1 89 ? -3.233 -16.806 0.990 1.00 95.69 89 ASP A C 1
ATOM 687 O O . ASP A 1 89 ? -3.778 -15.863 1.562 1.00 95.69 89 ASP A O 1
ATOM 691 N N . PHE A 1 90 ? -2.568 -16.674 -0.156 1.00 95.44 90 PHE A N 1
ATOM 692 C CA . PHE A 1 90 ? -2.413 -15.414 -0.881 1.00 95.44 90 PHE A CA 1
ATOM 693 C C . PHE A 1 90 ? -2.197 -15.696 -2.369 1.00 95.44 90 PHE A C 1
ATOM 695 O O . PHE A 1 90 ? -1.155 -16.227 -2.760 1.00 95.44 90 PHE A O 1
ATOM 702 N N . ASP A 1 91 ? -3.182 -15.326 -3.188 1.00 95.12 91 ASP A N 1
ATOM 703 C CA . ASP A 1 91 ? -3.078 -15.359 -4.647 1.00 95.12 91 ASP A CA 1
ATOM 704 C C . ASP A 1 91 ? -2.405 -14.073 -5.138 1.00 95.12 91 ASP A C 1
ATOM 706 O O . ASP A 1 91 ? -3.035 -13.025 -5.295 1.00 95.12 91 ASP A O 1
ATOM 710 N N . GLU A 1 92 ? -1.087 -14.131 -5.324 1.00 94.88 92 GLU A N 1
ATOM 711 C CA . GLU A 1 92 ? -0.313 -12.978 -5.769 1.00 94.88 92 GLU A CA 1
ATOM 712 C C . GLU A 1 92 ? -0.641 -12.624 -7.230 1.00 94.88 92 GLU A C 1
ATOM 714 O O . GLU A 1 92 ? -0.273 -13.330 -8.173 1.00 94.88 92 GLU A O 1
ATOM 719 N N . ARG A 1 93 ? -1.298 -11.476 -7.425 1.00 95.31 93 ARG A N 1
ATOM 720 C CA . ARG A 1 93 ? -1.683 -10.962 -8.745 1.00 95.31 93 ARG A CA 1
ATOM 721 C C . ARG A 1 93 ? -1.765 -9.442 -8.767 1.00 95.31 93 ARG A C 1
ATOM 723 O O . ARG A 1 93 ? -1.967 -8.799 -7.742 1.00 95.31 93 ARG A O 1
ATOM 730 N N . ALA A 1 94 ? -1.655 -8.863 -9.959 1.00 96.00 94 ALA A N 1
ATOM 731 C CA . ALA A 1 94 ? -1.954 -7.450 -10.162 1.00 96.00 94 ALA A CA 1
ATOM 732 C C . ALA A 1 94 ? -3.469 -7.240 -10.220 1.00 96.00 94 ALA A C 1
ATOM 734 O O . ALA A 1 94 ? -4.146 -7.899 -11.011 1.00 96.00 94 ALA A O 1
ATOM 735 N N . ILE A 1 95 ? -3.987 -6.292 -9.443 1.00 97.19 95 ILE A N 1
ATOM 736 C CA . ILE A 1 95 ? -5.374 -5.840 -9.569 1.00 97.19 95 ILE A CA 1
ATOM 737 C C . ILE A 1 95 ? -5.411 -4.675 -10.564 1.00 97.19 95 ILE A C 1
ATOM 739 O O . ILE A 1 95 ? -4.614 -3.742 -10.404 1.00 97.19 95 ILE A O 1
ATOM 743 N N . PRO A 1 96 ? -6.286 -4.705 -11.589 1.00 97.00 96 PRO A N 1
ATOM 744 C CA . PRO A 1 96 ? -6.386 -3.637 -12.574 1.00 97.00 96 PRO A CA 1
ATOM 745 C C . PRO A 1 96 ? -6.582 -2.259 -11.938 1.00 97.00 96 PRO A C 1
ATOM 747 O O . PRO A 1 96 ? -7.360 -2.081 -11.001 1.00 97.00 96 PRO A O 1
ATOM 750 N N . ILE A 1 97 ? -5.916 -1.246 -12.493 1.00 96.62 97 ILE A N 1
ATOM 751 C CA . ILE A 1 97 ? -6.015 0.130 -11.988 1.00 96.62 97 ILE A CA 1
ATOM 752 C C . ILE A 1 97 ? -7.442 0.684 -12.061 1.00 96.62 97 ILE A C 1
ATOM 754 O O . ILE A 1 97 ? -7.811 1.518 -11.242 1.00 96.62 97 ILE A O 1
ATOM 758 N N . ALA A 1 98 ? -8.250 0.202 -13.009 1.00 96.38 98 ALA A N 1
ATOM 759 C CA . ALA A 1 98 ? -9.656 0.570 -1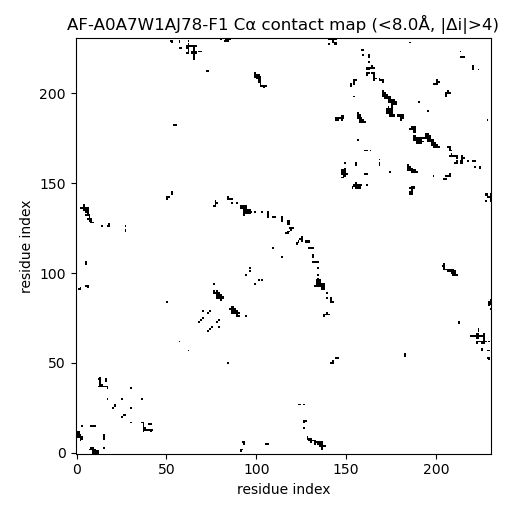3.135 1.00 96.38 98 ALA A CA 1
ATOM 760 C C . ALA A 1 98 ? -10.496 0.100 -11.935 1.00 96.38 98 ALA A C 1
ATOM 762 O O . ALA A 1 98 ? -11.418 0.807 -11.539 1.00 96.38 98 ALA A O 1
ATOM 763 N N . ASP A 1 99 ? -10.138 -1.038 -11.335 1.00 96.62 99 ASP A N 1
ATOM 764 C CA . ASP A 1 99 ? -10.828 -1.594 -10.168 1.00 96.62 99 ASP A CA 1
ATOM 765 C C . ASP A 1 99 ? -10.323 -0.944 -8.872 1.00 96.62 99 ASP A C 1
ATOM 767 O O . ASP A 1 99 ? -11.088 -0.702 -7.940 1.00 96.62 99 ASP A O 1
ATOM 771 N N . LEU A 1 100 ? -9.024 -0.619 -8.813 1.00 96.06 100 LEU A N 1
ATOM 772 C CA . LEU A 1 100 ? -8.423 0.048 -7.658 1.00 96.06 100 LEU A CA 1
ATOM 773 C C . LEU A 1 100 ? -8.763 1.540 -7.593 1.00 96.06 100 LEU A C 1
ATOM 775 O O . LEU A 1 100 ? -8.944 2.071 -6.504 1.00 96.06 100 LEU A O 1
ATOM 779 N N . GLY A 1 101 ? -8.772 2.253 -8.719 1.00 96.06 101 GLY A N 1
ATOM 780 C CA . GLY A 1 101 ? -8.986 3.704 -8.784 1.00 96.06 101 GLY A CA 1
ATOM 781 C C . GLY A 1 101 ? -7.926 4.558 -8.068 1.00 96.06 101 GLY A C 1
ATOM 782 O O . GLY A 1 101 ? -8.165 5.741 -7.827 1.00 96.06 101 GLY A O 1
ATOM 783 N N . THR A 1 102 ? -6.792 3.974 -7.666 1.00 96.62 102 THR A N 1
ATOM 784 C CA . THR A 1 102 ? -5.669 4.694 -7.041 1.00 96.62 102 THR A CA 1
ATOM 785 C C . THR A 1 102 ? -4.863 5.468 -8.088 1.00 96.62 102 THR A C 1
ATOM 787 O O . THR A 1 102 ? -5.140 5.386 -9.284 1.00 96.62 102 THR A O 1
ATOM 790 N N . ASP A 1 103 ? -3.873 6.254 -7.654 1.00 96.44 103 ASP A N 1
ATOM 791 C CA . ASP A 1 103 ? -3.054 7.056 -8.568 1.00 96.44 103 ASP A CA 1
ATOM 792 C C . ASP A 1 103 ? -2.396 6.179 -9.669 1.00 96.44 103 ASP A C 1
ATOM 794 O O . ASP A 1 103 ? -1.680 5.220 -9.357 1.00 96.44 103 ASP A O 1
ATOM 798 N N . PRO A 1 104 ? -2.622 6.467 -10.968 1.00 95.50 104 PRO A N 1
ATOM 799 C CA . PRO A 1 104 ? -2.093 5.663 -12.068 1.00 95.50 104 PRO A CA 1
ATOM 800 C C . PRO A 1 104 ? -0.695 6.109 -12.522 1.00 95.50 104 PRO A C 1
ATOM 802 O O . PRO A 1 104 ? -0.147 5.546 -13.465 1.00 95.50 104 PRO A O 1
ATOM 805 N N . THR A 1 105 ? -0.101 7.139 -11.920 1.00 95.12 105 THR A N 1
ATOM 806 C CA . THR A 1 105 ? 1.121 7.785 -12.420 1.00 95.12 105 THR A CA 1
ATOM 807 C C . THR A 1 105 ? 2.282 6.811 -12.534 1.00 95.12 105 THR A C 1
ATOM 809 O O . THR A 1 105 ? 2.960 6.817 -13.561 1.00 95.12 105 THR A O 1
ATOM 812 N N . ARG A 1 106 ? 2.508 5.952 -11.528 1.00 91.56 106 ARG A N 1
ATOM 813 C CA . ARG A 1 106 ? 3.570 4.936 -11.592 1.00 91.56 106 ARG A CA 1
ATOM 814 C C . ARG A 1 106 ? 3.354 3.989 -12.766 1.00 91.56 106 ARG A C 1
ATOM 816 O O . ARG A 1 106 ? 4.312 3.690 -13.481 1.00 91.56 106 ARG A O 1
ATOM 823 N N . LEU A 1 107 ? 2.122 3.513 -12.930 1.00 92.88 107 LEU A N 1
ATOM 824 C CA . LEU A 1 107 ? 1.736 2.607 -14.005 1.00 92.88 107 LEU A CA 1
ATOM 825 C C . LEU A 1 107 ? 1.979 3.257 -15.374 1.00 92.88 107 LEU A C 1
ATOM 827 O O . LEU A 1 107 ? 2.602 2.660 -16.245 1.00 92.88 107 LEU A O 1
ATOM 831 N N . LEU A 1 108 ? 1.549 4.509 -15.540 1.00 92.81 108 LEU A N 1
ATOM 832 C CA . LEU A 1 108 ? 1.668 5.259 -16.792 1.00 92.81 108 LEU A CA 1
ATOM 833 C C . LEU A 1 108 ? 3.094 5.750 -17.082 1.00 92.81 108 LEU A C 1
ATOM 835 O O . LEU A 1 108 ? 3.400 6.088 -18.223 1.00 92.81 108 LEU A O 1
ATOM 839 N N . ALA A 1 109 ? 3.978 5.785 -16.081 1.00 91.00 109 ALA A N 1
ATOM 840 C CA . ALA A 1 109 ? 5.395 6.088 -16.285 1.00 91.00 109 ALA A CA 1
ATOM 841 C C . ALA A 1 109 ? 6.123 4.989 -17.083 1.00 91.00 109 ALA A C 1
ATOM 843 O O . ALA A 1 109 ? 7.162 5.253 -17.686 1.00 91.00 109 ALA A O 1
ATOM 844 N N . ALA A 1 110 ? 5.572 3.772 -17.120 1.00 91.25 110 ALA A N 1
ATOM 845 C CA . ALA A 1 110 ? 6.076 2.667 -17.922 1.00 91.25 110 ALA A CA 1
ATOM 846 C C . ALA A 1 110 ? 5.688 2.832 -19.403 1.00 91.25 110 ALA A C 1
ATOM 848 O O . ALA A 1 110 ? 4.690 2.284 -19.873 1.00 91.25 110 ALA A O 1
ATOM 849 N N . THR A 1 111 ? 6.470 3.614 -20.144 1.00 92.81 111 THR A N 1
ATOM 850 C CA . THR A 1 111 ? 6.278 3.804 -21.589 1.00 92.81 111 THR A CA 1
ATOM 851 C C . THR A 1 111 ? 6.802 2.614 -22.395 1.00 92.81 111 THR A C 1
ATOM 853 O O . THR A 1 111 ? 7.558 1.784 -21.893 1.00 92.81 111 THR A O 1
ATOM 856 N N . GLU A 1 112 ? 6.434 2.536 -23.675 1.00 93.62 112 GLU A N 1
ATOM 857 C CA . GLU A 1 112 ? 6.988 1.526 -24.588 1.00 93.62 112 GLU A CA 1
ATOM 858 C C . GLU A 1 112 ? 8.495 1.691 -24.784 1.00 93.62 112 GLU A C 1
ATOM 860 O O . GLU A 1 112 ? 9.220 0.708 -24.886 1.00 93.62 112 GLU A O 1
ATOM 865 N N . ASP A 1 113 ? 8.977 2.932 -24.809 1.00 94.44 113 ASP A N 1
ATOM 866 C CA . ASP A 1 113 ? 10.401 3.244 -24.904 1.00 94.44 113 ASP A CA 1
ATOM 867 C C . ASP A 1 113 ? 11.142 2.755 -23.658 1.00 94.44 113 ASP A C 1
ATOM 869 O O . ASP A 1 113 ? 12.206 2.148 -23.775 1.00 94.44 113 ASP A O 1
ATOM 873 N N . PHE A 1 114 ? 10.550 2.961 -22.477 1.00 92.19 114 PHE A N 1
ATOM 874 C CA . PHE A 1 114 ? 11.085 2.440 -21.225 1.00 92.19 114 PHE A CA 1
ATOM 875 C C . PHE A 1 114 ? 11.110 0.911 -21.224 1.00 92.19 114 PHE A C 1
ATOM 877 O O . PHE A 1 114 ? 12.134 0.324 -20.899 1.00 92.19 114 PHE A O 1
ATOM 884 N N . GLU A 1 115 ? 10.018 0.259 -21.631 1.00 93.75 115 GLU A N 1
ATOM 885 C CA . GLU A 1 115 ? 9.948 -1.201 -21.734 1.00 93.75 115 GLU A CA 1
ATOM 886 C C . GLU A 1 115 ? 10.997 -1.755 -22.707 1.00 93.75 115 GLU A C 1
ATOM 888 O O . GLU A 1 115 ? 11.669 -2.732 -22.383 1.00 93.75 115 GLU A O 1
ATOM 893 N N . ARG A 1 116 ? 11.202 -1.116 -23.866 1.00 94.62 116 ARG A N 1
ATOM 894 C CA . ARG A 1 116 ? 12.264 -1.515 -24.801 1.00 94.62 116 ARG A CA 1
ATOM 895 C C . ARG A 1 116 ? 13.649 -1.356 -24.183 1.00 94.62 116 ARG A C 1
ATOM 897 O O . ARG A 1 116 ? 14.427 -2.299 -24.239 1.00 94.62 116 ARG A O 1
ATOM 904 N N . ALA A 1 117 ? 13.943 -0.213 -23.564 1.00 92.38 117 ALA A N 1
ATOM 905 C CA . ALA A 1 117 ? 15.246 0.036 -22.950 1.00 92.38 117 ALA A CA 1
ATOM 906 C C . ALA A 1 117 ? 15.526 -0.904 -21.764 1.00 92.38 117 ALA A C 1
ATOM 908 O O . ALA A 1 117 ? 16.626 -1.432 -21.640 1.00 92.38 117 ALA A O 1
ATOM 909 N N . ALA A 1 118 ? 14.526 -1.161 -20.918 1.00 90.94 118 ALA A N 1
ATOM 910 C CA . ALA A 1 118 ? 14.639 -2.047 -19.761 1.00 90.94 118 ALA A CA 1
ATOM 911 C C . ALA A 1 118 ? 14.790 -3.532 -20.139 1.00 90.94 118 ALA A C 1
ATOM 913 O O . ALA A 1 118 ? 15.179 -4.334 -19.295 1.00 90.94 118 ALA A O 1
ATOM 914 N N . ASN A 1 119 ? 14.500 -3.908 -21.386 1.00 92.88 119 ASN A N 1
ATOM 915 C CA . ASN A 1 119 ? 14.707 -5.260 -21.910 1.00 92.88 119 ASN A CA 1
ATOM 916 C C . ASN A 1 119 ? 15.850 -5.337 -22.939 1.00 92.88 119 ASN A C 1
ATOM 918 O O . ASN A 1 119 ? 16.075 -6.397 -23.519 1.00 92.88 119 ASN A O 1
ATOM 922 N N . ASP A 1 120 ? 16.570 -4.239 -23.183 1.00 94.06 120 ASP A N 1
ATOM 923 C CA . ASP A 1 120 ? 17.701 -4.215 -24.106 1.00 94.06 120 ASP A CA 1
ATOM 924 C C . ASP A 1 120 ? 18.942 -4.822 -23.438 1.00 94.06 120 ASP A C 1
ATOM 926 O O . ASP A 1 120 ? 19.540 -4.231 -22.536 1.00 94.06 120 ASP A O 1
ATOM 930 N N . GLU A 1 121 ? 19.365 -5.998 -23.906 1.00 92.38 121 GLU A N 1
ATOM 931 C CA . GLU A 1 121 ? 20.543 -6.698 -23.384 1.00 92.38 121 GLU A CA 1
ATOM 932 C C . GLU A 1 121 ? 21.841 -5.887 -23.519 1.00 92.38 121 GLU A C 1
ATOM 934 O O . GLU A 1 121 ? 22.771 -6.091 -22.738 1.00 92.38 121 GLU A O 1
ATOM 939 N N . THR A 1 122 ? 21.925 -4.941 -24.457 1.00 92.56 122 THR A N 1
ATOM 940 C CA . THR A 1 122 ? 23.103 -4.071 -24.591 1.00 92.56 122 THR A CA 1
ATOM 941 C C . THR A 1 122 ? 23.197 -3.042 -23.466 1.00 92.56 122 THR A C 1
ATOM 943 O O . THR A 1 122 ? 24.300 -2.615 -23.121 1.00 92.56 122 THR A O 1
ATOM 946 N N . LEU A 1 123 ? 22.061 -2.679 -22.863 1.00 88.06 123 LEU A N 1
ATOM 947 C CA . LEU A 1 123 ? 21.976 -1.728 -21.756 1.00 88.06 123 LEU A CA 1
ATOM 948 C C . LEU A 1 123 ? 21.963 -2.440 -20.405 1.00 88.06 123 LEU A C 1
ATOM 950 O O . LEU A 1 123 ? 22.687 -2.058 -19.488 1.00 88.06 123 LEU A O 1
ATOM 954 N N . THR A 1 124 ? 21.139 -3.477 -20.278 1.00 89.81 124 THR A N 1
ATOM 955 C CA . THR A 1 124 ? 20.841 -4.114 -18.989 1.00 89.81 124 THR A CA 1
ATOM 956 C C . THR A 1 124 ? 21.574 -5.431 -18.794 1.00 89.81 124 THR A C 1
ATOM 958 O O . TH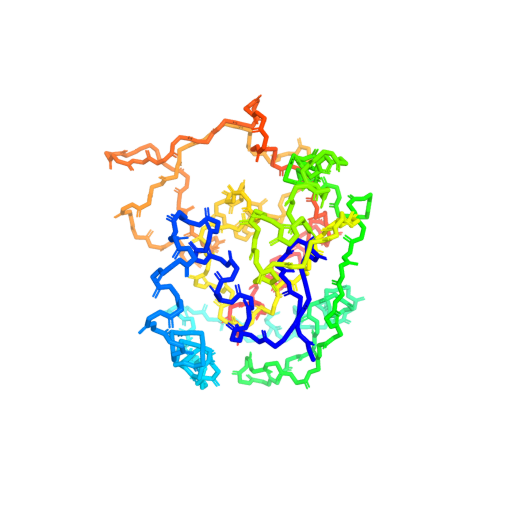R A 1 124 ? 21.515 -6.018 -17.714 1.00 89.81 124 THR A O 1
ATOM 961 N N . ARG A 1 125 ? 22.269 -5.923 -19.830 1.00 88.75 125 ARG A N 1
ATOM 962 C CA . ARG A 1 125 ? 23.044 -7.174 -19.804 1.00 88.75 125 ARG A CA 1
ATOM 963 C C . ARG A 1 125 ? 22.220 -8.375 -19.317 1.00 88.75 125 ARG A C 1
ATOM 965 O O . ARG A 1 125 ? 22.773 -9.320 -18.763 1.00 88.75 125 ARG A O 1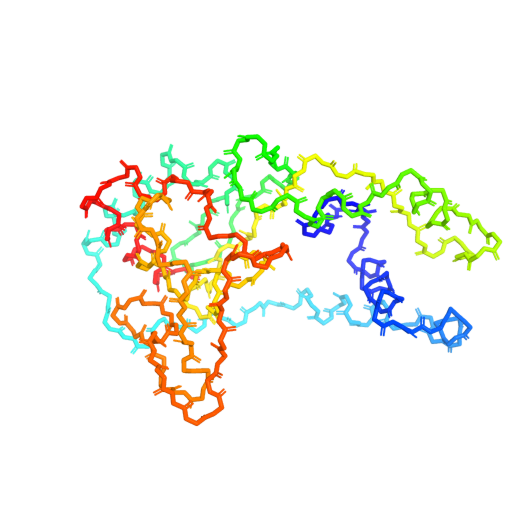
ATOM 972 N N . GLY A 1 126 ? 20.897 -8.317 -19.503 1.00 87.12 126 GLY A N 1
ATOM 973 C CA . GLY A 1 126 ? 19.943 -9.352 -19.102 1.00 87.12 126 GLY A CA 1
ATOM 974 C C . GLY A 1 126 ? 19.561 -9.365 -17.616 1.00 87.12 126 GLY A C 1
ATOM 975 O O . GLY A 1 126 ? 18.854 -10.279 -17.197 1.00 87.12 126 GLY A O 1
ATOM 976 N N . TYR A 1 127 ? 20.000 -8.384 -16.816 1.00 86.38 127 TYR A N 1
ATOM 977 C CA . TYR A 1 127 ? 19.690 -8.314 -15.379 1.00 86.38 127 TYR A CA 1
ATOM 978 C C . TYR A 1 127 ? 18.256 -7.891 -15.073 1.00 86.38 127 TYR A C 1
ATOM 980 O O . TYR A 1 127 ? 17.775 -8.139 -13.971 1.00 86.38 127 TYR A O 1
ATOM 988 N N . THR A 1 128 ? 17.588 -7.255 -16.031 1.00 86.19 128 THR A N 1
ATOM 989 C CA . THR A 1 128 ? 16.228 -6.750 -15.869 1.00 86.19 128 THR A CA 1
ATOM 990 C C . THR A 1 128 ? 15.286 -7.421 -16.858 1.00 86.19 128 THR A C 1
ATOM 992 O O . THR A 1 128 ? 15.644 -7.650 -18.016 1.00 86.19 128 THR A O 1
ATOM 995 N N . LYS A 1 129 ? 14.063 -7.719 -16.415 1.00 88.19 129 LYS A N 1
ATOM 996 C CA . LYS A 1 129 ? 12.959 -8.150 -17.281 1.00 88.19 129 LYS A CA 1
ATOM 997 C C . LYS A 1 129 ? 11.702 -7.386 -16.931 1.00 88.19 129 LYS A C 1
ATOM 999 O O . LYS A 1 129 ? 11.022 -7.682 -15.953 1.00 88.19 129 LYS A O 1
ATOM 1004 N N . PHE A 1 130 ? 11.388 -6.417 -17.773 1.00 91.56 130 PHE A N 1
ATOM 1005 C CA . PHE A 1 130 ? 10.302 -5.487 -17.535 1.00 91.56 130 PHE A CA 1
ATOM 1006 C C . PHE A 1 130 ? 9.114 -5.776 -18.448 1.00 91.56 130 PHE A C 1
ATOM 1008 O O . PHE A 1 130 ? 9.276 -6.076 -19.628 1.00 91.56 130 PHE A O 1
ATOM 1015 N N . ARG A 1 131 ? 7.907 -5.613 -17.920 1.00 91.44 131 ARG A N 1
ATOM 1016 C CA . ARG A 1 131 ? 6.668 -5.547 -18.692 1.00 91.44 131 ARG A CA 1
ATOM 1017 C C . ARG A 1 131 ? 5.815 -4.407 -18.171 1.00 91.44 131 ARG A C 1
ATOM 1019 O O . ARG A 1 131 ? 5.826 -4.104 -16.978 1.00 91.44 131 ARG A O 1
ATOM 1026 N N . ARG A 1 132 ? 5.014 -3.798 -19.036 1.00 90.88 132 ARG A N 1
ATOM 1027 C CA . ARG A 1 132 ? 3.985 -2.866 -18.560 1.00 90.88 132 ARG A CA 1
ATOM 1028 C C . ARG A 1 132 ? 2.954 -3.614 -17.711 1.00 90.88 132 ARG A C 1
ATOM 1030 O O . ARG A 1 132 ? 2.452 -4.666 -18.106 1.00 90.88 132 ARG A O 1
ATOM 1037 N N . GLY A 1 133 ? 2.676 -3.077 -16.525 1.00 88.81 133 GLY A N 1
ATOM 1038 C CA . GLY A 1 133 ? 1.652 -3.602 -15.626 1.00 88.81 133 GLY A CA 1
ATOM 1039 C C . GLY A 1 133 ? 0.239 -3.241 -16.086 1.00 88.81 133 GLY A C 1
ATOM 1040 O O . GLY A 1 133 ? 0.046 -2.493 -17.045 1.00 88.81 133 GLY A O 1
ATOM 1041 N N . ILE A 1 134 ? -0.757 -3.738 -15.353 1.00 93.31 134 ILE A N 1
ATOM 1042 C CA . ILE A 1 134 ? -2.173 -3.346 -15.504 1.00 93.31 134 ILE A CA 1
ATOM 1043 C C . ILE A 1 134 ? -2.717 -2.610 -14.271 1.00 93.31 134 ILE A C 1
ATOM 1045 O O . ILE A 1 134 ? -3.841 -2.114 -14.287 1.00 93.31 134 ILE A O 1
ATOM 1049 N N . GLY A 1 135 ? -1.926 -2.545 -13.200 1.00 95.25 135 GLY A N 1
ATOM 1050 C CA . GLY A 1 135 ? -2.295 -1.986 -11.906 1.00 95.25 135 GLY A CA 1
ATOM 1051 C C . GLY A 1 135 ? -1.276 -2.387 -10.845 1.00 95.25 135 GLY A C 1
ATOM 1052 O O . GLY A 1 135 ? -0.085 -2.427 -11.147 1.00 95.25 135 GLY A O 1
ATOM 1053 N N . TYR A 1 136 ? -1.727 -2.682 -9.627 1.00 96.62 136 TYR A N 1
ATOM 1054 C CA . TYR A 1 136 ? -0.838 -2.895 -8.480 1.00 96.62 136 TYR A CA 1
ATOM 1055 C C . TYR A 1 136 ? -1.107 -4.226 -7.782 1.00 96.62 136 TYR A C 1
ATOM 1057 O O . TYR A 1 136 ? -2.235 -4.720 -7.770 1.00 96.62 136 TYR A O 1
ATOM 1065 N N . VAL A 1 137 ? -0.059 -4.801 -7.200 1.00 96.75 137 VAL A N 1
ATOM 1066 C CA . VAL A 1 137 ? -0.137 -6.015 -6.388 1.00 96.75 137 VAL A CA 1
ATOM 1067 C C . VAL A 1 137 ? -0.564 -5.621 -4.970 1.00 96.75 137 VAL A C 1
ATOM 1069 O O . VAL A 1 137 ? 0.085 -4.769 -4.355 1.00 96.75 137 VAL A O 1
ATOM 1072 N N . PRO A 1 138 ? -1.648 -6.202 -4.430 1.00 96.44 138 PRO A N 1
ATOM 1073 C CA . PRO A 1 138 ? -2.072 -5.949 -3.063 1.00 96.44 138 PRO A CA 1
ATOM 1074 C C . PRO A 1 138 ? -1.021 -6.525 -2.102 1.00 96.44 138 PRO A C 1
ATOM 1076 O O . PRO A 1 138 ? -0.628 -7.682 -2.248 1.00 96.44 138 PRO A O 1
ATOM 1079 N N . PRO A 1 139 ? -0.532 -5.758 -1.113 1.00 95.06 139 PRO A N 1
ATOM 1080 C CA . PRO A 1 139 ? 0.428 -6.288 -0.159 1.00 95.06 139 PRO A CA 1
ATOM 1081 C C . PRO A 1 139 ? -0.238 -7.280 0.800 1.00 95.06 139 PRO A C 1
ATOM 1083 O O . PRO A 1 139 ? -1.407 -7.129 1.170 1.00 95.06 139 PRO A O 1
ATOM 1086 N N . VAL A 1 140 ? 0.554 -8.235 1.290 1.00 95.44 140 VAL A N 1
ATOM 1087 C CA . VAL A 1 140 ? 0.219 -9.007 2.493 1.00 95.44 140 VAL A CA 1
ATOM 1088 C C . VAL A 1 140 ? 0.146 -8.048 3.686 1.00 95.44 140 VAL A C 1
ATOM 1090 O O . VAL A 1 140 ? 1.074 -7.278 3.935 1.00 95.44 140 VAL A O 1
ATOM 1093 N N . LEU A 1 141 ? -0.950 -8.110 4.434 1.00 97.12 141 LEU A N 1
ATOM 1094 C CA . LEU A 1 141 ? -1.329 -7.194 5.510 1.00 97.12 141 LEU A CA 1
ATOM 1095 C C . LEU A 1 141 ? -0.862 -7.629 6.907 1.00 97.12 141 LEU A C 1
ATOM 1097 O O . LEU A 1 141 ? -1.222 -6.981 7.884 1.00 97.12 141 LEU A O 1
ATOM 1101 N N . THR A 1 142 ? -0.050 -8.682 7.031 1.00 95.62 142 THR A N 1
ATOM 1102 C CA . THR A 1 142 ? 0.653 -8.980 8.293 1.00 95.62 142 THR A CA 1
ATOM 1103 C C . THR A 1 142 ? 1.373 -7.721 8.780 1.00 95.62 142 THR A C 1
ATOM 1105 O O . THR A 1 142 ? 2.009 -7.045 7.977 1.00 95.62 142 THR A O 1
ATOM 1108 N N . ASN A 1 143 ? 1.274 -7.381 10.062 1.00 95.56 143 ASN A N 1
ATOM 1109 C CA . ASN A 1 143 ? 1.811 -6.163 10.668 1.00 95.56 143 ASN A CA 1
ATOM 1110 C C . ASN A 1 143 ? 1.338 -4.846 10.012 1.00 95.56 143 ASN A C 1
ATOM 1112 O O . ASN A 1 143 ? 2.008 -3.820 10.158 1.00 95.56 143 ASN A O 1
ATOM 1116 N N . VAL A 1 144 ? 0.218 -4.817 9.272 1.00 96.94 144 VAL A N 1
ATOM 1117 C CA . VAL A 1 144 ? -0.245 -3.598 8.568 1.00 96.94 144 VAL A CA 1
ATOM 1118 C C . VAL A 1 144 ? -0.447 -2.420 9.517 1.00 96.94 144 VAL A C 1
ATOM 1120 O O . VAL A 1 144 ? -0.229 -1.268 9.135 1.00 96.94 144 VAL A O 1
ATOM 1123 N N . TRP A 1 145 ? -0.788 -2.687 10.778 1.00 97.12 145 TRP A N 1
ATOM 1124 C CA . TRP A 1 145 ? -0.946 -1.649 11.788 1.00 97.12 145 TRP A CA 1
ATOM 1125 C C . TRP A 1 145 ? 0.316 -0.805 11.990 1.00 97.12 145 TRP A C 1
ATOM 1127 O O . TRP A 1 145 ? 0.173 0.296 12.496 1.00 97.12 145 TRP A O 1
ATOM 1137 N N . ALA A 1 146 ? 1.507 -1.284 11.608 1.00 95.69 146 ALA A N 1
ATOM 1138 C CA . ALA A 1 146 ? 2.800 -0.619 11.799 1.00 95.69 146 ALA A CA 1
ATOM 1139 C C . ALA A 1 146 ? 3.392 -0.018 10.507 1.00 95.69 146 ALA A C 1
ATOM 1141 O O . ALA A 1 146 ? 4.552 0.386 10.493 1.00 95.69 146 ALA A O 1
ATOM 1142 N N . ARG A 1 147 ? 2.634 -0.006 9.402 1.00 95.38 147 ARG A N 1
ATOM 1143 C CA . ARG A 1 147 ? 3.149 0.302 8.052 1.00 95.38 147 ARG A CA 1
ATOM 1144 C C . ARG A 1 147 ? 2.644 1.621 7.468 1.00 95.38 147 ARG A C 1
ATOM 1146 O O . ARG A 1 147 ? 2.674 1.790 6.255 1.00 95.38 147 ARG A O 1
ATOM 1153 N N . ALA A 1 148 ? 2.151 2.532 8.303 1.00 96.50 148 ALA A N 1
ATOM 1154 C CA . ALA A 1 148 ? 1.751 3.855 7.842 1.00 96.50 148 ALA A CA 1
ATOM 1155 C C . ALA A 1 148 ? 2.966 4.690 7.369 1.00 96.50 148 ALA A C 1
ATOM 1157 O O . ALA A 1 148 ? 4.064 4.521 7.906 1.00 96.50 148 ALA A O 1
ATOM 1158 N N . PRO A 1 149 ? 2.781 5.620 6.413 1.00 97.25 149 PRO A N 1
ATOM 1159 C CA . PRO A 1 149 ? 1.527 5.906 5.716 1.00 97.25 149 PRO A CA 1
ATOM 1160 C C . PRO A 1 149 ? 1.181 4.819 4.685 1.00 97.25 149 PRO A C 1
ATOM 1162 O O . PRO A 1 149 ? 2.038 4.073 4.223 1.00 97.25 149 PRO A O 1
ATOM 1165 N N . TYR A 1 150 ? -0.094 4.733 4.326 1.00 97.56 150 TYR A N 1
ATOM 1166 C CA . TYR A 1 150 ? -0.636 3.708 3.439 1.00 97.56 150 TYR A CA 1
ATOM 1167 C C . TYR A 1 150 ? -0.792 4.199 1.996 1.00 97.56 150 TYR A C 1
ATOM 1169 O O . TYR A 1 150 ? -0.863 5.398 1.715 1.00 97.56 150 TYR A O 1
ATOM 1177 N N . GLY A 1 151 ? -0.905 3.236 1.079 1.00 95.38 151 GLY A N 1
ATOM 1178 C CA . GLY A 1 151 ? -0.913 3.477 -0.364 1.00 95.38 151 GLY A CA 1
ATOM 1179 C C . GLY A 1 151 ? 0.503 3.503 -0.940 1.00 95.38 151 GLY A C 1
ATOM 1180 O O . GLY A 1 151 ? 1.477 3.734 -0.228 1.0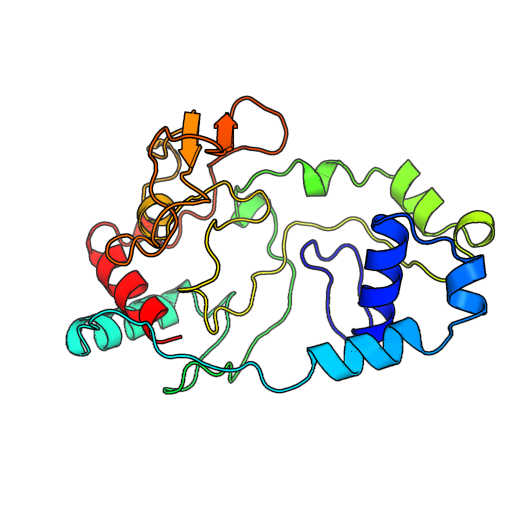0 95.38 151 GLY A O 1
ATOM 1181 N N . HIS A 1 152 ? 0.633 3.252 -2.242 1.00 92.94 152 HIS A N 1
ATOM 1182 C CA . HIS A 1 152 ? 1.948 3.151 -2.885 1.00 92.94 152 HIS A CA 1
ATOM 1183 C C . HIS A 1 152 ? 2.706 4.488 -2.928 1.00 92.94 152 HIS A C 1
ATOM 1185 O O . HIS A 1 152 ? 3.928 4.490 -3.034 1.00 92.94 152 HIS A O 1
ATOM 1191 N N . ALA A 1 153 ? 1.991 5.615 -2.838 1.00 90.50 153 ALA A N 1
ATOM 1192 C CA . ALA A 1 153 ? 2.570 6.953 -2.762 1.00 90.50 153 ALA A CA 1
ATOM 1193 C C . ALA A 1 153 ? 2.545 7.533 -1.334 1.00 90.50 153 ALA A C 1
ATOM 1195 O O . ALA A 1 153 ? 2.804 8.720 -1.157 1.00 90.50 153 ALA A O 1
ATOM 1196 N N . GLY A 1 154 ? 2.191 6.733 -0.316 1.00 92.44 154 GLY A N 1
ATOM 1197 C CA . GLY A 1 154 ? 2.003 7.226 1.055 1.00 92.44 154 GLY A CA 1
ATOM 1198 C C . GLY A 1 154 ? 0.836 8.213 1.190 1.00 92.44 154 GLY A C 1
ATOM 1199 O O . GLY A 1 154 ? 0.851 9.080 2.058 1.00 92.44 154 GLY A O 1
ATOM 1200 N N . GLN A 1 155 ? -0.162 8.107 0.309 1.00 93.88 155 GLN A N 1
ATOM 1201 C CA . GLN A 1 155 ? -1.249 9.079 0.168 1.00 93.88 155 GLN A CA 1
ATOM 1202 C C . GLN A 1 155 ? -2.304 9.033 1.290 1.00 93.88 155 GLN A C 1
ATOM 120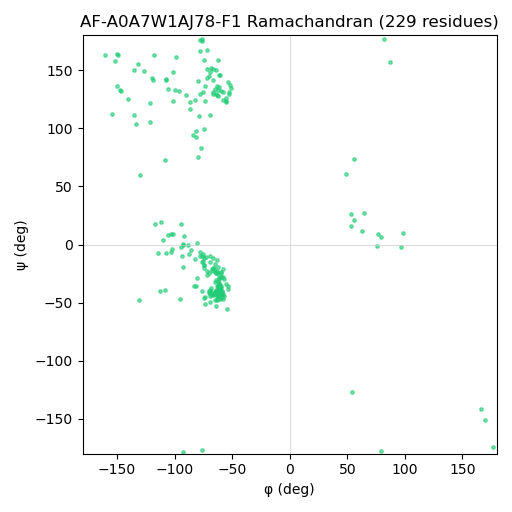4 O O . GLN A 1 155 ? -3.143 9.930 1.370 1.00 93.88 155 GLN A O 1
ATOM 1209 N N . TRP A 1 156 ? -2.294 8.006 2.149 1.00 97.75 156 TRP A N 1
ATOM 1210 C CA . TRP A 1 156 ? -3.227 7.877 3.275 1.00 97.75 156 TRP A CA 1
ATOM 1211 C C . TRP A 1 156 ? -2.463 7.799 4.602 1.00 97.75 156 TRP A C 1
ATOM 1213 O O . TRP A 1 156 ? -1.902 6.752 4.921 1.00 97.75 156 TRP A O 1
ATOM 1223 N N . PRO A 1 157 ? -2.458 8.865 5.420 1.00 97.94 157 PRO A N 1
ATOM 1224 C CA . PRO A 1 157 ? -1.685 8.904 6.664 1.00 97.94 157 PRO A CA 1
ATOM 1225 C C . PRO A 1 157 ? -2.045 7.814 7.678 1.00 97.94 157 PRO A C 1
ATOM 1227 O O . PRO A 1 157 ? -1.198 7.408 8.468 1.00 97.94 157 PRO A O 1
ATOM 1230 N N . SER A 1 158 ? -3.289 7.334 7.669 1.00 98.62 158 SER A N 1
ATOM 1231 C CA . SER A 1 158 ? -3.796 6.352 8.628 1.00 98.62 158 SER A CA 1
ATOM 1232 C C . SER A 1 158 ? -4.884 5.464 8.023 1.00 98.62 158 SER A C 1
ATOM 1234 O O . SER A 1 158 ? -5.470 5.805 6.988 1.00 98.62 158 SER A O 1
ATOM 1236 N N . LEU A 1 159 ? -5.195 4.335 8.671 1.00 98.62 159 LEU A N 1
ATOM 1237 C CA . LEU A 1 159 ? -6.316 3.488 8.245 1.00 98.62 159 LEU A CA 1
ATOM 1238 C C . LEU A 1 159 ? -7.656 4.221 8.375 1.00 98.62 159 LEU A C 1
ATOM 1240 O O . LEU A 1 159 ? -8.550 3.998 7.560 1.00 98.62 159 LEU A O 1
ATOM 1244 N N . ALA A 1 160 ? -7.783 5.136 9.341 1.00 98.19 160 ALA A N 1
ATOM 1245 C CA . ALA A 1 160 ? -8.956 5.997 9.454 1.00 98.19 160 ALA A CA 1
ATOM 1246 C C . ALA A 1 160 ? -9.135 6.898 8.218 1.00 98.19 160 ALA A C 1
ATOM 1248 O O . ALA A 1 160 ? -10.254 7.042 7.732 1.00 98.19 160 ALA A O 1
ATOM 1249 N N . VAL A 1 161 ? -8.047 7.449 7.658 1.00 98.31 161 VAL A N 1
ATOM 1250 C CA . VAL A 1 161 ? -8.117 8.223 6.403 1.00 98.31 161 VAL A CA 1
ATOM 1251 C C . VAL A 1 161 ? -8.478 7.325 5.216 1.00 98.31 161 VAL A C 1
ATOM 1253 O O . VAL A 1 161 ? -9.313 7.708 4.397 1.00 98.31 161 VAL A O 1
ATOM 1256 N N . LEU A 1 162 ? -7.919 6.112 5.131 1.00 97.81 162 LEU A N 1
ATOM 1257 C CA . LEU A 1 162 ? -8.296 5.138 4.096 1.00 97.81 162 LEU A CA 1
ATOM 1258 C C . LEU A 1 162 ? -9.791 4.763 4.168 1.00 97.81 162 LEU A C 1
ATOM 1260 O O . LEU A 1 162 ? -10.430 4.593 3.129 1.00 97.81 162 LEU A O 1
ATOM 1264 N N . ALA A 1 163 ? -10.359 4.684 5.375 1.00 98.19 163 ALA A N 1
ATOM 1265 C CA . ALA A 1 163 ? -11.776 4.396 5.606 1.00 98.19 163 ALA A CA 1
ATOM 1266 C C . ALA A 1 163 ? -12.725 5.552 5.247 1.00 98.19 163 ALA A C 1
ATOM 1268 O O . ALA A 1 163 ? -13.937 5.349 5.186 1.00 98.19 163 ALA A O 1
ATOM 1269 N N . MET A 1 164 ? -12.216 6.757 4.981 1.00 98.25 164 MET A N 1
ATOM 1270 C CA . MET A 1 164 ? -13.034 7.829 4.415 1.00 98.25 164 MET A CA 1
ATOM 1271 C C . MET A 1 164 ? -13.358 7.519 2.951 1.00 98.25 164 MET A C 1
ATOM 1273 O O . MET A 1 164 ? -12.495 7.040 2.208 1.00 98.25 164 MET A O 1
ATOM 1277 N N . ALA A 1 165 ? -14.576 7.867 2.524 1.00 97.81 165 ALA A N 1
ATOM 1278 C CA . ALA A 1 165 ? -14.947 7.836 1.111 1.00 97.81 165 ALA A CA 1
ATOM 1279 C C . ALA A 1 165 ? -13.912 8.622 0.278 1.00 97.81 165 ALA A C 1
ATOM 1281 O O . ALA A 1 165 ? -13.495 9.704 0.715 1.00 97.81 165 ALA A O 1
ATOM 1282 N N . PRO A 1 166 ? -13.478 8.121 -0.898 1.00 97.31 166 PRO A N 1
ATOM 1283 C CA . PRO A 1 166 ? -12.384 8.731 -1.654 1.00 97.31 166 PRO A CA 1
ATOM 1284 C C . PRO A 1 166 ? -12.554 10.228 -1.948 1.00 97.31 166 PRO A C 1
ATOM 1286 O O . PRO A 1 166 ? -11.574 10.965 -1.904 1.00 97.31 166 PRO A O 1
ATOM 1289 N N . ASP A 1 167 ? -13.783 10.693 -2.192 1.00 96.00 167 ASP A N 1
ATOM 1290 C CA . ASP A 1 167 ? -14.109 12.099 -2.477 1.00 96.00 167 ASP A CA 1
ATOM 1291 C C . ASP A 1 167 ? -14.142 12.998 -1.225 1.00 96.00 167 ASP A C 1
ATOM 1293 O O . ASP A 1 167 ? -14.311 14.213 -1.338 1.00 96.00 167 ASP A O 1
ATOM 1297 N N . LYS A 1 168 ? -14.004 12.416 -0.028 1.00 97.56 168 LYS A N 1
ATOM 1298 C CA . LYS A 1 168 ? -13.959 13.124 1.262 1.00 97.56 168 LYS A CA 1
ATOM 1299 C C . LYS A 1 168 ? -12.572 13.153 1.893 1.00 97.56 168 LYS A C 1
ATOM 1301 O O . LYS A 1 168 ? -12.402 13.818 2.914 1.00 97.56 168 LYS A O 1
ATOM 1306 N N . ARG A 1 169 ? -11.593 12.438 1.334 1.00 97.38 169 ARG A N 1
ATOM 1307 C CA . ARG A 1 169 ? -10.230 12.400 1.880 1.00 97.38 169 ARG A CA 1
ATOM 1308 C C . ARG A 1 169 ? -9.555 13.773 1.755 1.00 97.38 169 ARG A C 1
ATOM 1310 O O . ARG A 1 169 ? -9.734 14.437 0.732 1.00 97.38 169 ARG A O 1
ATOM 1317 N N . PRO A 1 170 ? -8.762 14.205 2.754 1.00 97.19 170 PRO A N 1
ATOM 1318 C CA . PRO A 1 170 ? -7.994 15.442 2.657 1.00 97.19 170 PRO A CA 1
ATOM 1319 C C . PRO A 1 170 ? -7.046 15.409 1.455 1.00 97.19 170 PRO A C 1
ATOM 1321 O O . PRO A 1 170 ? -6.303 14.448 1.274 1.00 97.19 170 PRO A O 1
ATOM 1324 N N . THR A 1 171 ? -7.054 16.462 0.641 1.00 97.44 171 THR A N 1
ATOM 1325 C CA . THR A 1 171 ? -6.197 16.570 -0.553 1.00 97.44 171 THR A CA 1
ATOM 1326 C C . THR A 1 171 ? -4.877 17.282 -0.276 1.00 97.44 171 THR A C 1
ATOM 1328 O O . THR A 1 171 ? -3.933 17.132 -1.043 1.00 97.44 171 THR A O 1
ATOM 1331 N N . THR A 1 172 ? -4.794 18.042 0.815 1.00 97.38 172 THR A N 1
ATOM 1332 C CA . THR A 1 172 ? -3.580 18.743 1.244 1.00 97.38 172 THR A CA 1
ATOM 1333 C C . THR A 1 172 ? -3.472 18.648 2.758 1.00 97.38 172 THR A C 1
ATOM 1335 O O . THR A 1 172 ? -4.427 18.982 3.463 1.00 97.38 172 THR A O 1
ATOM 1338 N N . PHE A 1 173 ? -2.346 18.151 3.265 1.00 97.44 173 PHE A N 1
ATOM 1339 C CA . PHE A 1 173 ? -2.137 17.934 4.697 1.00 97.44 173 PHE A CA 1
ATOM 1340 C C . PHE A 1 173 ? -0.649 17.826 5.042 1.00 97.44 173 PHE A C 1
ATOM 1342 O O . PHE A 1 173 ? 0.194 17.570 4.183 1.00 97.44 173 PHE A O 1
ATOM 1349 N N . PHE A 1 174 ? -0.336 17.984 6.327 1.00 98.00 174 PHE A N 1
ATOM 1350 C CA . PHE A 1 174 ? 0.988 17.717 6.883 1.00 98.00 174 PHE A CA 1
ATOM 1351 C C . PHE A 1 174 ? 0.959 16.422 7.692 1.00 98.00 174 PHE A C 1
ATOM 1353 O O . PHE A 1 174 ? 0.058 16.234 8.506 1.00 98.00 174 PHE A O 1
ATOM 1360 N N . MET A 1 175 ? 1.941 15.546 7.490 1.00 97.44 175 MET A N 1
ATOM 1361 C CA . MET A 1 175 ? 2.151 14.342 8.296 1.00 97.44 175 MET A CA 1
ATOM 1362 C C . MET A 1 175 ? 3.284 14.566 9.292 1.00 97.44 175 MET A C 1
ATOM 1364 O O . MET A 1 175 ? 4.416 14.853 8.893 1.00 97.44 175 MET A O 1
ATOM 1368 N N . ASP A 1 176 ? 3.007 14.385 10.580 1.00 97.06 176 ASP A N 1
ATOM 1369 C CA . ASP A 1 176 ? 4.017 14.481 11.633 1.00 97.06 176 ASP A CA 1
ATOM 1370 C C . ASP A 1 176 ? 4.851 13.193 11.724 1.00 97.06 176 ASP A C 1
ATOM 1372 O O . ASP A 1 176 ? 4.679 12.363 12.615 1.00 97.06 176 ASP A O 1
ATOM 1376 N N . VAL A 1 177 ? 5.763 13.016 10.766 1.00 94.25 177 VAL A N 1
ATOM 1377 C CA . VAL A 1 177 ? 6.618 11.821 10.629 1.00 94.25 177 VAL A CA 1
ATOM 1378 C C . VAL A 1 177 ? 7.638 11.644 11.761 1.00 94.25 177 VAL A C 1
ATOM 1380 O O . VAL A 1 177 ? 8.250 10.586 11.868 1.00 94.25 177 VAL A O 1
ATOM 1383 N N . SER A 1 178 ? 7.832 12.667 12.599 1.00 93.69 178 SER A N 1
ATOM 1384 C CA . SER A 1 178 ? 8.689 12.602 13.795 1.00 93.69 178 SER A CA 1
ATOM 1385 C C . SER A 1 178 ? 7.883 12.447 15.091 1.00 93.69 178 SER A C 1
ATOM 1387 O O . SER A 1 178 ? 8.463 12.350 16.175 1.00 93.69 178 SER A O 1
ATOM 1389 N N . GLY A 1 179 ? 6.553 12.472 14.992 1.00 93.12 179 GLY A N 1
ATOM 1390 C CA . GLY A 1 179 ? 5.635 12.377 16.112 1.00 93.12 179 GLY A CA 1
ATOM 1391 C C . GLY A 1 179 ? 5.462 10.954 16.638 1.00 93.12 179 GLY A C 1
ATOM 1392 O O . GLY A 1 179 ? 5.987 9.977 16.105 1.00 93.12 179 GLY A O 1
ATOM 1393 N N . LEU A 1 180 ? 4.685 10.838 17.716 1.00 94.69 180 LEU A N 1
ATOM 1394 C CA . LEU A 1 180 ? 4.233 9.537 18.199 1.00 94.69 180 LEU A CA 1
ATOM 1395 C C . LEU A 1 180 ? 3.235 8.923 17.214 1.00 94.69 180 LEU A C 1
ATOM 1397 O O . LEU A 1 180 ? 2.448 9.632 16.588 1.00 94.69 180 LEU A O 1
ATOM 1401 N N . TYR A 1 181 ? 3.246 7.594 17.138 1.00 96.38 181 TYR A N 1
ATOM 1402 C CA . TYR A 1 181 ? 2.287 6.841 16.341 1.00 96.38 181 TYR A CA 1
ATOM 1403 C C . TYR A 1 181 ? 0.857 7.053 16.854 1.00 96.38 181 TYR A C 1
ATOM 1405 O O . TYR A 1 181 ? 0.600 6.938 18.056 1.00 96.38 181 TYR A O 1
ATOM 1413 N N . ASP A 1 182 ? -0.079 7.331 15.949 1.00 97.38 182 ASP A N 1
ATOM 1414 C CA . ASP A 1 182 ? -1.491 7.489 16.276 1.00 97.38 182 ASP A CA 1
ATOM 1415 C C . ASP A 1 182 ? -2.143 6.105 16.373 1.00 97.38 182 ASP A C 1
ATOM 1417 O O . ASP A 1 182 ? -2.494 5.475 15.373 1.00 97.38 182 ASP A O 1
ATOM 1421 N N . LEU A 1 183 ? -2.273 5.607 17.603 1.00 97.50 183 LEU A N 1
ATOM 1422 C CA . LEU A 1 183 ? -2.886 4.308 17.885 1.00 97.50 183 LEU A CA 1
ATOM 1423 C C . LEU A 1 183 ? -4.406 4.307 17.692 1.00 97.50 183 LEU A C 1
ATOM 1425 O O . LEU A 1 183 ? -4.989 3.242 17.488 1.00 97.50 183 LEU A O 1
ATOM 1429 N N . GLU A 1 184 ? -5.057 5.467 17.769 1.00 96.19 184 GLU A N 1
ATOM 1430 C CA . GLU A 1 184 ? -6.504 5.571 17.594 1.00 96.19 184 GLU A CA 1
ATOM 1431 C C . GLU A 1 184 ? -6.862 5.407 16.117 1.00 96.19 184 GLU A C 1
ATOM 1433 O O . GLU A 1 184 ? -7.659 4.536 15.762 1.00 96.19 184 GLU A O 1
ATOM 1438 N N . ASN A 1 185 ? -6.198 6.178 15.254 1.00 97.75 185 ASN A N 1
ATOM 1439 C CA . ASN A 1 185 ? -6.438 6.160 13.813 1.00 97.75 185 ASN A CA 1
ATOM 1440 C C . ASN A 1 185 ? -5.615 5.104 13.063 1.00 97.75 185 ASN A C 1
ATOM 1442 O O . ASN A 1 185 ? -5.854 4.877 11.874 1.00 97.75 185 ASN A O 1
ATOM 1446 N N . VAL A 1 186 ? -4.672 4.456 13.755 1.00 98.50 186 VAL A N 1
ATOM 1447 C CA . VAL A 1 186 ? -3.700 3.497 13.215 1.00 98.50 186 VAL A CA 1
ATOM 1448 C C . VAL A 1 186 ? -2.917 4.141 12.074 1.00 98.50 186 VAL A C 1
ATOM 1450 O O . VAL A 1 186 ? -3.178 3.884 10.899 1.00 98.50 186 VAL A O 1
ATOM 1453 N N . GLY A 1 187 ? -2.004 5.050 12.421 1.00 98.12 187 GLY A N 1
ATOM 1454 C CA . GLY A 1 187 ? -1.135 5.684 11.436 1.00 98.12 187 GLY A CA 1
ATOM 1455 C C . GLY A 1 187 ? -0.314 6.863 11.936 1.00 98.12 187 GLY A C 1
ATOM 1456 O O . GLY A 1 187 ? 0.050 6.950 13.108 1.00 98.12 187 GLY A O 1
ATOM 1457 N N . ILE A 1 188 ? -0.018 7.775 11.013 1.00 98.06 188 ILE A N 1
ATOM 1458 C CA . ILE A 1 188 ? 0.691 9.028 11.269 1.00 98.06 188 ILE A CA 1
ATOM 1459 C C . ILE A 1 188 ? -0.331 10.151 11.453 1.00 98.06 188 ILE A C 1
ATOM 1461 O O . ILE A 1 188 ? -1.245 10.321 10.644 1.00 98.06 188 ILE A O 1
ATOM 1465 N N . ALA A 1 189 ? -0.158 10.938 12.515 1.00 97.38 189 ALA A N 1
ATOM 1466 C CA . ALA A 1 189 ? -1.026 12.070 12.800 1.00 97.38 189 ALA A CA 1
ATOM 1467 C C . ALA A 1 189 ? -0.913 13.153 11.711 1.00 97.38 189 ALA A C 1
ATOM 1469 O O . ALA A 1 189 ? 0.186 13.568 11.327 1.00 97.38 189 ALA A O 1
ATOM 1470 N N . MET A 1 190 ? -2.064 13.654 11.254 1.00 97.00 190 MET A N 1
ATOM 1471 C CA . MET A 1 190 ? -2.125 14.810 10.359 1.00 97.00 190 MET A CA 1
ATOM 1472 C C . MET A 1 190 ? -2.002 16.103 11.169 1.00 97.00 190 MET A C 1
ATOM 1474 O O . MET A 1 190 ? -2.989 16.628 11.686 1.00 97.00 190 MET A O 1
ATOM 1478 N N . ARG A 1 191 ? -0.774 16.597 11.314 1.00 96.06 191 ARG A N 1
ATOM 1479 C CA . ARG A 1 191 ? -0.439 17.794 12.085 1.00 96.06 191 ARG A CA 1
ATOM 1480 C C . ARG A 1 191 ? 0.789 18.465 11.486 1.00 96.06 191 ARG A C 1
ATOM 1482 O O . ARG A 1 191 ? 1.782 17.803 11.196 1.00 96.06 191 ARG A O 1
ATOM 1489 N N . GLU A 1 192 ? 0.743 19.786 11.365 1.00 96.88 192 GLU A N 1
ATOM 1490 C CA . GLU A 1 192 ? 1.927 20.569 11.021 1.00 96.88 192 GLU A CA 1
ATOM 1491 C C . GLU A 1 192 ? 2.875 20.638 12.226 1.00 96.88 192 GLU A C 1
ATOM 1493 O O . GLU A 1 192 ? 2.494 21.042 13.328 1.00 96.88 192 GLU A O 1
ATOM 1498 N N . ALA A 1 193 ? 4.111 20.196 12.014 1.00 95.19 193 ALA A N 1
ATOM 1499 C CA . ALA A 1 193 ? 5.167 20.137 13.019 1.00 95.19 193 ALA A CA 1
ATOM 1500 C C . ALA A 1 193 ? 6.547 20.322 12.356 1.00 95.19 193 ALA A C 1
ATOM 1502 O O . ALA A 1 193 ? 6.666 20.170 11.132 1.00 95.19 193 ALA A O 1
ATOM 1503 N N . PRO A 1 194 ? 7.613 20.635 13.120 1.00 94.56 194 PRO A N 1
ATOM 1504 C CA . PRO A 1 194 ? 8.967 20.693 12.576 1.00 94.56 194 PRO A CA 1
ATOM 1505 C C . PRO A 1 194 ? 9.353 19.379 11.884 1.00 94.56 194 PRO A C 1
ATOM 1507 O O . PRO A 1 194 ? 9.310 18.317 12.495 1.00 94.56 194 PRO A O 1
ATOM 1510 N N . GLY A 1 195 ? 9.724 19.456 10.604 1.00 93.50 195 GLY A N 1
ATOM 1511 C CA . GLY A 1 195 ? 10.072 18.277 9.803 1.00 93.50 195 GLY A CA 1
ATOM 1512 C C . GLY A 1 195 ? 8.878 17.448 9.320 1.00 93.50 195 GLY A C 1
ATOM 1513 O O . GLY A 1 195 ? 9.086 16.362 8.783 1.00 93.50 195 GLY A O 1
ATOM 1514 N N . SER A 1 196 ? 7.645 17.937 9.488 1.00 96.38 196 SER A N 1
ATOM 1515 C CA . SER A 1 196 ? 6.463 17.290 8.912 1.00 96.38 196 SER A CA 1
ATOM 1516 C C . SER A 1 196 ? 6.542 17.222 7.383 1.00 96.38 196 SER A C 1
ATOM 1518 O O . SER A 1 196 ? 7.090 18.106 6.719 1.00 96.38 196 SER A O 1
ATOM 1520 N N . TYR A 1 197 ? 5.992 16.149 6.819 1.00 96.00 197 TYR A N 1
ATOM 1521 C CA . TYR A 1 197 ? 5.910 15.957 5.376 1.00 96.00 197 TYR A CA 1
ATOM 1522 C C . TYR A 1 197 ? 4.644 16.625 4.837 1.00 96.00 197 TYR A C 1
ATOM 1524 O O . TYR A 1 197 ? 3.543 16.293 5.275 1.00 96.00 197 TYR A O 1
ATOM 1532 N N . HIS A 1 198 ? 4.793 17.547 3.886 1.00 96.81 198 HIS A N 1
ATOM 1533 C CA . HIS A 1 198 ? 3.668 18.189 3.208 1.00 96.81 198 HIS A CA 1
ATOM 1534 C C . HIS A 1 198 ? 3.216 17.350 2.010 1.00 96.81 198 HIS A C 1
ATOM 1536 O O . HIS A 1 198 ? 3.964 17.187 1.045 1.00 96.81 198 HIS A O 1
ATOM 1542 N N . HIS A 1 199 ? 1.982 16.852 2.064 1.00 97.50 199 HIS A N 1
ATOM 1543 C CA . HIS A 1 199 ? 1.332 16.155 0.959 1.00 97.50 199 HIS A CA 1
ATOM 1544 C C . HIS A 1 199 ? 0.391 17.103 0.219 1.00 97.50 199 HIS A C 1
ATOM 1546 O O . HIS A 1 199 ? -0.434 17.769 0.845 1.00 97.50 199 HIS A O 1
ATOM 1552 N N . ASP A 1 200 ? 0.465 17.114 -1.111 1.00 97.19 200 ASP A N 1
ATOM 1553 C CA . ASP A 1 200 ? -0.457 17.851 -1.979 1.00 97.19 200 ASP A CA 1
ATOM 1554 C C . ASP A 1 200 ? -0.883 16.966 -3.154 1.00 97.19 200 ASP A C 1
ATOM 1556 O O . ASP A 1 200 ? -0.085 16.641 -4.036 1.00 97.19 200 ASP A O 1
ATOM 1560 N N . ALA A 1 201 ? -2.160 16.587 -3.159 1.00 96.50 201 ALA A N 1
ATOM 1561 C CA . ALA A 1 201 ? -2.762 15.700 -4.144 1.00 96.50 201 ALA A CA 1
ATOM 1562 C C . ALA A 1 201 ? -2.884 16.320 -5.545 1.00 96.50 201 ALA A C 1
ATOM 1564 O O . ALA A 1 201 ? -3.194 15.601 -6.493 1.00 96.50 201 ALA A O 1
ATOM 1565 N N . ASN A 1 202 ? -2.640 17.628 -5.697 1.00 95.38 202 ASN A N 1
ATOM 1566 C CA . ASN A 1 202 ? -2.551 18.257 -7.016 1.00 95.38 202 ASN A CA 1
ATOM 1567 C C . ASN A 1 202 ? -1.233 17.921 -7.732 1.00 95.38 202 ASN A C 1
ATOM 1569 O O . ASN A 1 202 ? -1.136 18.075 -8.952 1.00 95.38 202 ASN A O 1
ATOM 1573 N N . ASN A 1 203 ? -0.219 17.447 -7.000 1.00 95.75 203 ASN A N 1
ATOM 1574 C CA . ASN A 1 203 ? 1.018 16.977 -7.604 1.00 95.75 203 ASN A CA 1
ATOM 1575 C C . ASN A 1 203 ? 0.801 15.622 -8.286 1.00 95.75 203 ASN A C 1
ATOM 1577 O O . ASN A 1 203 ? 0.193 14.701 -7.738 1.00 95.75 203 ASN A O 1
ATOM 1581 N N . LYS A 1 204 ? 1.350 15.478 -9.495 1.00 95.12 204 LYS A N 1
ATOM 1582 C CA . LYS A 1 204 ? 1.281 14.234 -10.269 1.00 95.12 204 LYS A CA 1
ATOM 1583 C C . LYS A 1 204 ? 1.903 13.078 -9.472 1.00 95.12 204 LYS A C 1
ATOM 1585 O O . LYS A 1 204 ? 3.068 13.167 -9.095 1.00 95.12 204 LYS A O 1
ATOM 1590 N N . GLY A 1 205 ? 1.151 11.998 -9.265 1.00 95.38 205 GLY A N 1
ATOM 1591 C CA . GLY A 1 205 ? 1.59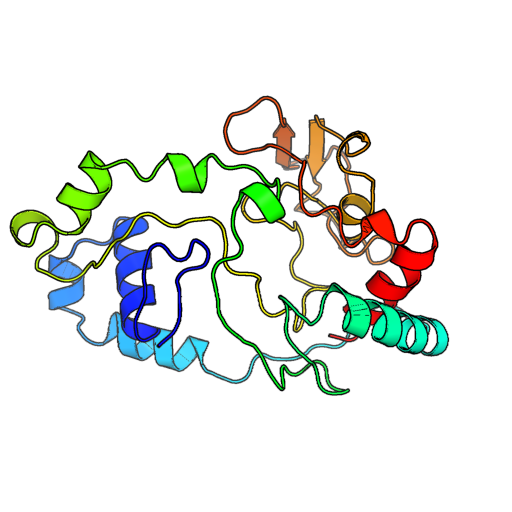7 10.829 -8.500 1.00 95.38 205 GLY A CA 1
ATOM 1592 C C . GLY A 1 205 ? 1.165 10.811 -7.036 1.00 95.38 205 GLY A C 1
ATOM 1593 O O . GLY A 1 205 ? 1.474 9.847 -6.344 1.00 95.38 205 GLY A O 1
ATOM 1594 N N . PHE A 1 206 ? 0.465 11.846 -6.566 1.00 96.44 206 PHE A N 1
ATOM 1595 C CA . PHE A 1 206 ? 0.090 12.008 -5.161 1.00 96.44 206 PHE A CA 1
ATOM 1596 C C . PHE A 1 206 ? -1.430 12.000 -4.933 1.00 96.44 206 PHE A C 1
ATOM 1598 O O . PHE A 1 206 ? -1.900 12.437 -3.879 1.00 96.44 206 PHE A O 1
ATOM 1605 N N . ALA A 1 207 ? -2.227 11.503 -5.887 1.00 97.06 207 ALA A N 1
ATOM 1606 C CA . ALA A 1 207 ? -3.677 11.457 -5.727 1.00 97.06 207 ALA A CA 1
ATOM 1607 C C . ALA A 1 207 ? -4.098 10.584 -4.526 1.00 97.06 207 ALA A C 1
ATOM 1609 O O . ALA A 1 207 ? -3.628 9.463 -4.335 1.00 97.06 207 ALA A O 1
ATOM 1610 N N . VAL A 1 208 ? -5.050 11.081 -3.732 1.00 97.31 208 VAL A N 1
ATOM 1611 C CA . VAL A 1 208 ? -5.535 10.432 -2.492 1.00 97.31 208 VAL A CA 1
ATOM 1612 C C . VAL A 1 208 ? -6.753 9.523 -2.707 1.00 97.31 208 VAL A C 1
ATOM 1614 O O . VAL A 1 208 ? -7.275 8.930 -1.760 1.00 97.31 208 VAL A O 1
ATOM 1617 N N . GLY A 1 209 ? -7.229 9.413 -3.948 1.00 96.06 209 GLY A N 1
ATOM 1618 C CA . GLY A 1 209 ? -8.403 8.621 -4.319 1.00 96.06 209 GLY A CA 1
ATOM 1619 C C . GLY A 1 209 ? -8.153 7.109 -4.370 1.00 96.06 209 GLY A C 1
ATOM 1620 O O . GLY A 1 209 ? -7.062 6.627 -4.066 1.00 96.06 209 GLY A O 1
ATOM 1621 N N . GLY A 1 210 ? -9.185 6.364 -4.772 1.00 96.69 210 GLY A N 1
ATOM 1622 C CA . GLY A 1 210 ? -9.121 4.916 -4.980 1.00 96.69 210 GLY A CA 1
ATOM 1623 C C . GLY A 1 210 ? -9.262 4.074 -3.718 1.00 96.69 210 GLY A C 1
ATOM 1624 O O . GLY A 1 210 ? -9.364 4.587 -2.607 1.00 96.69 210 GLY A O 1
ATOM 1625 N N . HIS A 1 211 ? -9.274 2.760 -3.899 1.00 97.81 211 HIS A N 1
ATOM 1626 C CA . HIS A 1 211 ? -9.423 1.751 -2.860 1.00 97.81 211 HIS A CA 1
ATOM 1627 C C . HIS A 1 211 ? -10.619 2.047 -1.925 1.00 97.81 211 HIS A C 1
ATOM 1629 O O . HIS A 1 211 ? -10.430 2.270 -0.723 1.00 97.81 211 HIS A O 1
ATOM 1635 N N . PRO A 1 212 ? -11.857 2.110 -2.463 1.00 97.44 212 PRO A N 1
ATOM 1636 C CA . PRO A 1 212 ? -13.046 2.501 -1.701 1.00 97.44 212 PRO A CA 1
ATOM 1637 C C . PRO A 1 212 ? -13.544 1.404 -0.750 1.00 97.44 212 PRO A C 1
ATOM 1639 O O . PRO A 1 212 ? -14.309 1.694 0.163 1.00 97.44 212 PRO A O 1
ATOM 1642 N N . PHE A 1 213 ? -13.071 0.167 -0.911 1.00 97.75 213 PHE A N 1
ATOM 1643 C CA . PHE A 1 213 ? -13.637 -1.034 -0.286 1.00 97.75 213 PHE A CA 1
ATOM 1644 C C . PHE A 1 213 ? -13.793 -0.945 1.237 1.00 97.75 213 PHE A C 1
ATOM 1646 O O . PHE A 1 213 ? -14.786 -1.404 1.790 1.00 97.75 213 PHE A O 1
ATOM 1653 N N . LEU A 1 214 ? -12.830 -0.325 1.932 1.00 97.38 214 LEU A N 1
ATOM 1654 C CA . LEU A 1 214 ? -12.937 -0.126 3.379 1.00 97.38 214 LEU A CA 1
ATOM 1655 C C . LEU A 1 214 ? -14.020 0.906 3.727 1.00 97.38 214 LEU A C 1
ATOM 1657 O O . LEU A 1 214 ? -14.765 0.709 4.681 1.00 97.38 214 LEU A O 1
ATOM 1661 N N . SER A 1 215 ? -14.120 1.984 2.946 1.00 97.06 215 SER A N 1
ATOM 1662 C CA . SER A 1 215 ? -15.126 3.033 3.137 1.00 97.06 215 SER A CA 1
ATOM 1663 C C . SER A 1 215 ? -16.549 2.583 2.796 1.00 97.06 215 SER A C 1
ATOM 1665 O O . SER A 1 215 ? -17.499 3.106 3.376 1.00 97.06 215 SER A O 1
ATOM 1667 N N . ASP A 1 216 ? -16.707 1.571 1.937 1.00 97.31 216 ASP A N 1
ATOM 1668 C CA . ASP A 1 216 ? -18.014 1.016 1.557 1.00 97.31 216 ASP A CA 1
ATOM 1669 C C . ASP A 1 216 ? -18.736 0.336 2.737 1.00 97.31 216 ASP A C 1
ATOM 1671 O O . ASP A 1 216 ? -19.962 0.230 2.740 1.00 97.31 216 ASP A O 1
ATOM 1675 N N . PHE A 1 217 ? -18.004 -0.051 3.790 1.00 97.88 217 PHE A N 1
ATOM 1676 C CA . PHE A 1 217 ? -18.589 -0.520 5.053 1.00 97.88 217 PHE A CA 1
ATOM 1677 C C . PHE A 1 217 ? -19.164 0.611 5.926 1.00 97.88 217 PHE A C 1
ATOM 1679 O O . PHE A 1 217 ? -19.802 0.341 6.946 1.00 97.88 217 PHE A O 1
ATOM 1686 N N . GLY A 1 218 ? -18.944 1.882 5.575 1.00 97.00 218 GLY A N 1
ATOM 1687 C CA . GLY A 1 218 ? -19.416 3.027 6.351 1.00 97.00 218 GLY A CA 1
ATOM 1688 C C . GLY A 1 218 ? -18.970 2.948 7.823 1.00 97.00 218 GLY A C 1
ATOM 1689 O O . GLY A 1 218 ? -17.784 2.753 8.089 1.00 97.00 218 GLY A O 1
ATOM 1690 N N . PRO A 1 219 ? -19.886 3.061 8.806 1.00 96.75 219 PRO A N 1
ATOM 1691 C CA . PRO A 1 219 ? -19.538 2.944 10.225 1.00 96.75 219 PRO A CA 1
ATOM 1692 C C . PRO A 1 219 ? -18.874 1.612 10.615 1.00 96.75 219 PRO A C 1
ATOM 1694 O O . PRO A 1 219 ? -18.089 1.578 11.565 1.00 96.75 219 PRO A O 1
ATOM 1697 N N . ASP A 1 220 ? -19.153 0.522 9.890 1.00 98.25 220 ASP A N 1
ATOM 1698 C CA . ASP A 1 220 ? -18.585 -0.799 10.178 1.00 98.25 220 ASP A CA 1
ATOM 1699 C C . ASP A 1 220 ? -17.115 -0.926 9.735 1.00 98.25 220 ASP A C 1
ATOM 1701 O O . ASP A 1 220 ? -16.428 -1.857 10.162 1.00 98.25 220 ASP A O 1
ATOM 1705 N N . ALA A 1 221 ? -16.575 0.041 8.980 1.00 98.44 221 ALA A N 1
ATOM 1706 C CA . ALA A 1 221 ? -15.151 0.100 8.640 1.00 98.44 221 ALA A CA 1
ATOM 1707 C C . ALA A 1 221 ? -14.256 0.075 9.892 1.00 98.44 221 ALA A C 1
ATOM 1709 O O . ALA A 1 221 ? -13.193 -0.547 9.896 1.00 98.44 221 ALA A O 1
ATOM 1710 N N . ALA A 1 222 ? -14.719 0.677 10.994 1.00 98.31 222 ALA A N 1
ATOM 1711 C CA . ALA A 1 222 ? -14.022 0.651 12.277 1.00 98.31 222 ALA A CA 1
ATOM 1712 C C . ALA A 1 222 ? -13.851 -0.774 12.837 1.00 98.31 222 ALA A C 1
ATOM 1714 O O . ALA A 1 222 ? -12.868 -1.046 13.522 1.00 98.31 222 ALA A O 1
ATOM 1715 N N . LEU A 1 223 ? -14.769 -1.702 12.533 1.00 98.75 223 LEU A N 1
ATOM 1716 C CA . LEU A 1 223 ? -14.629 -3.111 12.917 1.00 98.75 223 LEU A CA 1
ATOM 1717 C C . LEU A 1 223 ? -13.494 -3.768 12.130 1.00 98.75 223 LEU A C 1
ATOM 1719 O O . LEU A 1 223 ? -12.678 -4.476 12.715 1.00 98.75 223 LEU A O 1
ATOM 1723 N N . VAL A 1 224 ? -13.419 -3.511 10.820 1.00 98.75 224 VAL A N 1
ATOM 1724 C CA . VAL A 1 224 ? -12.340 -4.025 9.963 1.00 98.75 224 VAL A CA 1
ATOM 1725 C C . VAL A 1 224 ? -10.992 -3.466 10.417 1.00 98.75 224 VAL A C 1
ATOM 1727 O O . VAL A 1 224 ? -10.053 -4.237 10.573 1.00 98.75 224 VAL A O 1
ATOM 1730 N N . ILE A 1 225 ? -10.894 -2.169 10.727 1.00 98.69 225 ILE A N 1
ATOM 1731 C CA . ILE A 1 225 ? -9.670 -1.573 11.295 1.00 98.69 225 ILE A CA 1
ATOM 1732 C C . ILE A 1 225 ? -9.279 -2.264 12.608 1.00 98.69 225 ILE A C 1
ATOM 1734 O O . ILE A 1 225 ? -8.107 -2.576 12.809 1.00 98.69 225 ILE A O 1
ATOM 1738 N N . GLU A 1 226 ? -10.245 -2.559 13.483 1.00 98.62 226 GLU A N 1
ATOM 1739 C CA . GLU A 1 226 ? -9.976 -3.283 14.729 1.00 98.62 226 GLU A CA 1
ATOM 1740 C C . GLU A 1 226 ? -9.422 -4.694 14.476 1.00 98.62 226 GLU A C 1
ATOM 1742 O O . GLU A 1 226 ? -8.543 -5.152 15.203 1.00 98.62 226 GLU A O 1
ATOM 1747 N N . TYR A 1 227 ? -9.880 -5.368 13.415 1.00 98.62 227 TYR A N 1
ATOM 1748 C CA . TYR A 1 227 ? -9.289 -6.629 12.963 1.00 98.62 227 TYR A CA 1
ATOM 1749 C C . TYR A 1 227 ? -7.869 -6.446 12.414 1.00 98.62 227 TYR A C 1
ATOM 1751 O O . TYR A 1 227 ? -6.986 -7.225 12.764 1.00 98.62 227 TYR A O 1
ATOM 1759 N N . LEU A 1 228 ? -7.610 -5.403 11.622 1.00 98.31 228 LEU A N 1
ATOM 1760 C CA . LEU A 1 228 ? -6.279 -5.127 11.066 1.00 98.31 228 LEU A CA 1
ATOM 1761 C C . LEU A 1 228 ? -5.218 -4.858 12.149 1.00 98.31 228 LEU A C 1
ATOM 1763 O O . LEU A 1 228 ? -4.046 -5.136 11.924 1.00 98.31 228 LEU A O 1
ATOM 1767 N N . LYS A 1 229 ? -5.608 -4.405 13.351 1.00 98.12 229 LYS A N 1
ATOM 1768 C CA . LYS A 1 229 ? -4.713 -4.326 14.528 1.00 98.12 229 LYS A CA 1
ATOM 1769 C C . LYS A 1 229 ? -4.233 -5.699 15.024 1.00 98.12 229 LYS A C 1
ATOM 1771 O O . LYS A 1 229 ? -3.298 -5.772 15.815 1.00 98.12 229 LYS A O 1
ATOM 1776 N N . THR A 1 230 ? -4.894 -6.787 14.626 1.00 97.12 230 THR A N 1
ATOM 1777 C CA . THR A 1 230 ? -4.531 -8.162 15.015 1.00 97.12 230 THR A CA 1
ATOM 1778 C C . THR A 1 230 ? -3.609 -8.863 14.021 1.00 97.12 230 THR A C 1
ATOM 1780 O O . THR A 1 230 ? -3.127 -9.951 14.339 1.00 97.12 230 THR A O 1
ATOM 1783 N N . LEU A 1 231 ? -3.393 -8.265 12.843 1.00 95.69 231 LEU A N 1
ATOM 1784 C CA . LEU A 1 231 ? -2.550 -8.800 11.775 1.00 95.69 231 LEU A CA 1
ATOM 1785 C C . LEU A 1 231 ? -1.113 -8.317 11.902 1.00 95.69 231 LEU A C 1
ATOM 1787 O O . LEU A 1 231 ? -0.216 -9.145 11.633 1.00 95.69 231 LEU A O 1
#

Secondary structure (DSSP, 8-state):
-EE-TTSS-EE-HHHHHHHHHHHTT--HHHHHH-TTHHHHHHHHHTSPPP-PPPSS---HHHHHHHHHHHHHHTHHHH-EE-TTS-EEE----PEEHHHH-S--HHHHT--HHHHHHHT-HHHHTT-------SEEPPPP-TTGGG-PSBSTT--BSBHHHHTS-GGGS-SEEEE-TTS--BTTTTB--B---TTPEEEETTSTT------GGGGGGGGGHHHHHHHHTT-

Mean predicted aligned error: 3.6 Å

Sequence (231 aa):
TTLSWDASQQGPIDLLVVEADIAAGVRIEWLEKHPFQGPSLGAYLRQPDPRPPFPGAIDRTKAERGKKLFDQVCADCHGHYAADGRIVDFDERAIPIADLGTDPTRLLAATEDFERAANDETLTRGYTKFRRGIGYVPPVLTNVWARAPYGHAGQWPSLAVLAMAPDKRPTTFFMDVSGLYDLENVGIAMREAPGSYHHDANNKGFAVGGHPFLSDFGPDAALVIEYLKTL

Foldseek 3Di:
DAADQLNFADDQQLLVQLVVCVVVPDDPVVCVVVVCPSVVVSVVVPPDDDQDAQPDDFPVVLLVVLLVLCVVFVCVQQNDADLQLHHDDHDWDFDACVQFVPACLVLVVCDPVNQCQQCDCVRCVRSGHGDRGRHGRDYHLRVVLVDAPDDPLNLRFFLQLLLAAQVPRDQWFWWPPVDDQDSPRSGTDGDDDVVTDIQHCVDRPNRNGGPNSLNVCPVSSVSNVSNSSSD

Radius of gyration: 19.09 Å; Cα contacts (8 Å, |Δi|>4): 406; chains: 1; bounding box: 51×39×48 Å

Solvent-accessible surface area (backbone atoms only — not comparable to full-atom values): 12725 Å² total; per-residue (Å²): 118,49,64,41,64,46,43,29,32,72,36,52,59,27,51,54,47,46,40,50,40,42,76,74,65,50,55,66,76,55,47,72,77,39,75,54,54,24,55,51,51,34,56,56,72,66,47,83,74,85,75,76,71,57,91,63,92,74,62,62,71,45,16,58,53,8,42,59,56,35,64,74,62,48,27,86,56,43,24,45,65,46,93,81,16,45,78,74,46,70,77,89,51,62,45,45,38,85,80,39,47,44,59,56,46,74,62,68,66,54,38,71,68,51,37,51,53,43,54,29,50,92,77,43,70,67,67,41,65,54,46,77,48,68,29,40,34,62,64,75,50,53,48,46,56,78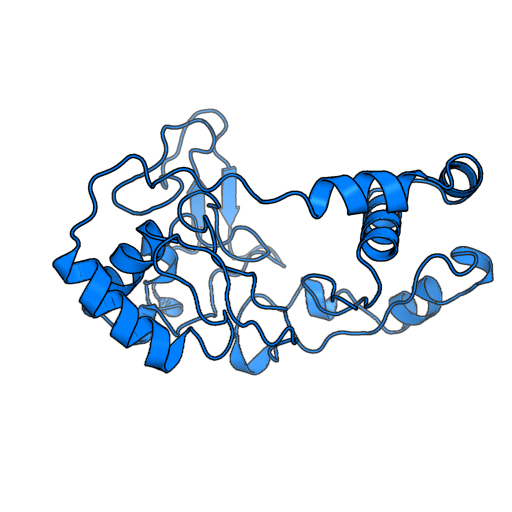,52,56,44,34,67,98,66,46,48,24,41,19,55,53,50,45,35,35,48,41,95,71,42,78,54,63,51,27,32,25,78,83,56,74,76,31,74,88,47,37,19,43,42,81,38,85,50,93,83,33,47,79,48,50,31,88,44,92,56,34,41,51,41,31,58,46,73,49,18,73,48,51,85,54,27,60,24,34,53,43,25,42,47,56,37

pLDDT: mean 94.68, std 3.67, range [76.06, 98.75]